Protein AF-M8E456-F1 (afdb_monomer_lite)

Structure (mmCIF, N/CA/C/O backbone):
data_AF-M8E456-F1
#
_entry.id   AF-M8E456-F1
#
loop_
_atom_site.group_PDB
_atom_site.id
_atom_site.type_symbol
_atom_site.label_atom_id
_atom_site.label_alt_id
_atom_site.label_comp_id
_atom_site.label_asym_id
_atom_site.label_entity_id
_atom_site.label_seq_id
_atom_site.pdbx_PDB_ins_code
_atom_site.Cartn_x
_atom_site.Cartn_y
_atom_site.Cartn_z
_atom_site.occupancy
_atom_site.B_iso_or_equiv
_atom_site.auth_seq_id
_atom_site.auth_comp_id
_atom_site.auth_asym_id
_atom_site.auth_atom_id
_atom_site.pdbx_PDB_model_num
ATOM 1 N N . MET A 1 1 ? 18.510 -36.154 -78.228 1.00 48.97 1 MET A N 1
ATOM 2 C CA . MET A 1 1 ? 19.732 -35.553 -77.634 1.00 48.97 1 MET A CA 1
ATOM 3 C C . MET A 1 1 ? 19.630 -34.016 -77.508 1.00 48.97 1 MET A C 1
ATOM 5 O O . MET A 1 1 ? 20.536 -33.304 -77.906 1.00 48.97 1 MET A O 1
ATOM 9 N N . LYS A 1 2 ? 18.522 -33.476 -76.966 1.00 50.88 2 LYS A N 1
ATOM 10 C CA . LYS A 1 2 ? 18.309 -32.019 -76.747 1.00 50.88 2 LYS A CA 1
ATOM 11 C C . LYS A 1 2 ? 17.750 -31.677 -75.350 1.00 50.88 2 LYS A C 1
ATOM 13 O O . LYS A 1 2 ? 17.486 -30.515 -75.066 1.00 50.88 2 LYS A O 1
ATOM 18 N N . LEU A 1 3 ? 17.585 -32.678 -74.474 1.00 49.69 3 LEU A N 1
ATOM 19 C CA . LEU A 1 3 ? 17.018 -32.505 -73.128 1.00 49.69 3 LEU A CA 1
ATOM 20 C C . LEU A 1 3 ? 18.092 -32.292 -72.043 1.00 49.69 3 LEU A C 1
ATOM 22 O O . LEU A 1 3 ? 17.873 -31.533 -71.105 1.00 49.69 3 LEU A O 1
ATOM 26 N N . ARG A 1 4 ? 19.287 -32.887 -72.199 1.00 51.31 4 ARG A N 1
ATOM 27 C CA . ARG A 1 4 ? 20.395 -32.743 -71.230 1.00 51.31 4 ARG A CA 1
ATOM 28 C C . ARG A 1 4 ? 20.962 -31.320 -71.151 1.00 51.31 4 ARG A C 1
ATOM 30 O O . ARG A 1 4 ? 21.411 -30.908 -70.091 1.00 51.31 4 ARG A O 1
ATOM 37 N N . THR A 1 5 ? 20.884 -30.550 -72.234 1.00 53.09 5 THR A N 1
ATOM 38 C CA . THR A 1 5 ? 21.470 -29.202 -72.324 1.00 53.09 5 THR A CA 1
ATOM 39 C C . THR A 1 5 ? 20.598 -28.103 -71.705 1.00 53.09 5 THR A C 1
ATOM 41 O O . THR A 1 5 ? 21.083 -26.997 -71.480 1.00 53.09 5 THR A O 1
ATOM 44 N N . ARG A 1 6 ? 19.310 -28.374 -71.431 1.00 53.09 6 ARG A N 1
ATOM 45 C CA . ARG A 1 6 ? 18.428 -27.416 -70.735 1.00 53.09 6 ARG A CA 1
ATOM 46 C C . ARG A 1 6 ? 18.554 -27.509 -69.214 1.00 53.09 6 ARG A C 1
ATOM 48 O O . ARG A 1 6 ? 18.531 -26.478 -68.554 1.00 53.09 6 ARG A O 1
ATOM 55 N N . ILE A 1 7 ? 18.777 -28.706 -68.670 1.00 54.91 7 ILE A N 1
ATOM 56 C CA . ILE A 1 7 ? 18.940 -28.905 -67.219 1.00 54.91 7 ILE A CA 1
ATOM 57 C C . ILE A 1 7 ? 20.276 -28.315 -66.736 1.00 54.91 7 ILE A C 1
ATOM 59 O O . ILE A 1 7 ? 20.327 -27.675 -65.693 1.00 54.91 7 ILE A O 1
ATOM 63 N N . SER A 1 8 ? 21.341 -28.405 -67.541 1.00 53.50 8 SER A N 1
ATOM 64 C CA . SER A 1 8 ? 22.634 -27.788 -67.213 1.00 53.50 8 SER A CA 1
ATOM 65 C C . SER A 1 8 ? 22.638 -26.255 -67.283 1.00 53.50 8 SER A C 1
ATOM 67 O O . SER A 1 8 ? 23.563 -25.641 -66.767 1.00 53.50 8 SER A O 1
ATOM 69 N N . ARG A 1 9 ? 21.643 -25.622 -67.927 1.00 52.91 9 ARG A N 1
ATOM 70 C CA . ARG A 1 9 ? 21.449 -24.160 -67.866 1.00 52.91 9 ARG A CA 1
ATOM 71 C C . ARG A 1 9 ? 20.640 -23.736 -66.642 1.00 52.91 9 ARG A C 1
ATOM 73 O O . ARG A 1 9 ? 20.949 -22.698 -66.085 1.00 52.91 9 ARG A O 1
ATOM 80 N N . LEU A 1 10 ? 19.693 -24.560 -66.190 1.00 53.44 10 LEU A N 1
ATOM 81 C CA . LEU A 1 10 ? 18.963 -24.332 -64.936 1.00 53.44 10 LEU A CA 1
ATOM 82 C C . LEU A 1 10 ? 19.844 -24.539 -63.691 1.00 53.44 10 LEU A C 1
ATOM 84 O O . LEU A 1 10 ? 19.624 -23.892 -62.679 1.00 53.44 10 LEU A O 1
ATOM 88 N N . LEU A 1 11 ? 20.869 -25.393 -63.775 1.00 53.34 11 LEU A N 1
ATOM 89 C CA . LEU A 1 11 ? 21.834 -25.623 -62.687 1.00 53.34 11 LEU A CA 1
ATOM 90 C C . LEU A 1 11 ? 23.022 -24.645 -62.676 1.00 53.34 11 LEU A C 1
ATOM 92 O O . LEU A 1 11 ? 23.799 -24.655 -61.727 1.00 53.34 11 LEU A O 1
ATOM 96 N N . ARG A 1 12 ? 23.199 -23.818 -63.717 1.00 50.31 12 ARG A N 1
ATOM 97 C CA . ARG A 1 12 ? 24.317 -22.855 -63.810 1.00 50.31 12 ARG A CA 1
ATOM 98 C C . ARG A 1 12 ? 23.963 -21.462 -63.282 1.00 50.31 12 ARG A C 1
ATOM 100 O O . ARG A 1 12 ? 24.837 -20.608 -63.236 1.00 50.31 12 ARG A O 1
ATOM 107 N N . ASP A 1 13 ? 22.716 -21.274 -62.860 1.00 51.22 13 ASP A N 1
ATOM 108 C CA . ASP A 1 13 ? 22.192 -20.020 -62.310 1.00 51.22 13 ASP A CA 1
ATOM 109 C C . ASP A 1 13 ? 21.892 -20.125 -60.806 1.00 51.22 13 ASP A C 1
ATOM 111 O O . ASP A 1 13 ? 21.101 -19.377 -60.246 1.00 51.22 13 ASP A O 1
ATOM 115 N N . GLN A 1 14 ? 22.547 -21.065 -60.118 1.00 54.59 14 GLN A N 1
ATOM 116 C CA . GLN A 1 14 ? 22.803 -20.919 -58.689 1.00 54.59 14 GLN A CA 1
ATOM 117 C C . GLN A 1 14 ? 24.089 -20.111 -58.530 1.00 54.59 14 GLN A C 1
ATOM 119 O O . GLN A 1 14 ? 25.128 -20.624 -58.112 1.00 54.59 14 GLN A O 1
ATOM 124 N N . SER A 1 15 ? 24.042 -18.836 -58.919 1.00 60.47 15 SER A N 1
ATOM 125 C CA . SER A 1 15 ? 24.985 -17.857 -58.397 1.00 60.47 15 SER A CA 1
ATOM 126 C C . SER A 1 15 ? 24.796 -17.851 -56.884 1.00 60.47 15 SER A C 1
ATOM 128 O O . SER A 1 15 ? 23.798 -17.334 -56.384 1.00 60.47 15 SER A O 1
ATOM 130 N N . GLY A 1 16 ? 25.701 -18.516 -56.161 1.00 60.69 16 GLY A N 1
ATOM 131 C CA . GLY A 1 16 ? 25.753 -18.439 -54.707 1.00 60.69 16 GLY A CA 1
ATOM 132 C C . GLY A 1 16 ? 25.671 -16.973 -54.303 1.00 60.69 16 GLY A C 1
ATOM 133 O O . GLY A 1 16 ? 26.363 -16.143 -54.899 1.00 60.69 16 GLY A O 1
ATOM 134 N N . MET A 1 17 ? 24.762 -16.675 -53.372 1.00 62.91 17 MET A N 1
ATOM 135 C CA . MET A 1 17 ? 24.469 -15.324 -52.897 1.00 62.91 17 MET A CA 1
ATOM 136 C C . MET A 1 17 ? 25.786 -14.572 -52.717 1.00 62.91 17 MET A C 1
ATOM 138 O O . MET A 1 17 ? 26.679 -15.034 -51.999 1.00 62.91 17 MET A O 1
ATOM 142 N N . THR A 1 18 ? 25.963 -13.479 -53.456 1.00 78.44 18 THR A N 1
ATOM 143 C CA . THR A 1 18 ? 27.243 -12.772 -53.418 1.00 78.44 18 THR A CA 1
ATOM 144 C C . THR A 1 18 ? 27.453 -12.227 -52.005 1.00 78.44 18 THR A C 1
ATOM 146 O O . THR A 1 18 ? 26.497 -11.802 -51.356 1.00 78.44 18 THR A O 1
ATOM 149 N N . LEU A 1 19 ? 28.694 -12.228 -51.504 1.00 77.38 19 LEU A N 1
ATOM 150 C CA . LEU A 1 19 ? 29.010 -11.733 -50.153 1.00 77.38 19 LEU A CA 1
ATOM 151 C C . LEU A 1 19 ? 28.425 -10.324 -49.916 1.00 77.38 19 LEU A C 1
ATOM 153 O O . LEU A 1 19 ? 27.915 -10.016 -48.839 1.00 77.38 19 LEU A O 1
ATOM 157 N N . LEU A 1 20 ? 28.443 -9.489 -50.959 1.00 82.69 20 LEU A N 1
ATOM 158 C CA . LEU A 1 20 ? 27.864 -8.149 -50.959 1.00 82.69 20 LEU A CA 1
ATOM 159 C C . LEU A 1 20 ? 26.346 -8.166 -50.719 1.00 82.69 20 LEU A C 1
ATOM 161 O O . LEU A 1 20 ? 25.843 -7.376 -49.930 1.00 82.69 20 LEU A O 1
ATOM 165 N N . GLU A 1 21 ? 25.619 -9.072 -51.367 1.00 80.75 21 GLU A N 1
ATOM 166 C CA . GLU A 1 21 ? 24.165 -9.199 -51.243 1.00 80.75 21 GLU A CA 1
ATOM 167 C C . GLU A 1 21 ? 23.756 -9.761 -49.876 1.00 80.75 21 GLU A C 1
ATOM 169 O O . GLU A 1 21 ? 22.796 -9.274 -49.274 1.00 80.75 21 GLU A O 1
ATOM 174 N N . THR A 1 22 ? 24.531 -10.704 -49.320 1.00 85.31 22 THR A N 1
ATOM 175 C CA . THR A 1 22 ? 24.347 -11.140 -47.923 1.00 85.31 22 THR A CA 1
ATOM 176 C C . THR A 1 22 ? 24.595 -10.003 -46.933 1.00 85.31 22 THR A C 1
ATOM 178 O O . THR A 1 22 ? 23.822 -9.835 -45.991 1.00 85.31 22 THR A O 1
ATOM 181 N N . LEU A 1 23 ? 25.628 -9.183 -47.161 1.00 87.94 23 LEU A N 1
ATOM 182 C CA . LEU A 1 23 ? 25.960 -8.050 -46.298 1.00 87.94 23 LEU A CA 1
ATOM 183 C C . LEU A 1 23 ? 24.887 -6.955 -46.380 1.00 87.94 23 LEU A C 1
ATOM 185 O O . LEU A 1 23 ? 24.457 -6.439 -45.352 1.00 87.94 23 LEU A O 1
ATOM 189 N N . ALA A 1 24 ? 24.418 -6.634 -47.589 1.00 89.69 24 ALA A N 1
ATOM 190 C CA . ALA A 1 24 ? 23.358 -5.656 -47.810 1.00 89.69 24 ALA A CA 1
ATOM 191 C C . ALA A 1 24 ? 22.035 -6.108 -47.173 1.00 89.69 24 ALA A C 1
ATOM 193 O O . ALA A 1 24 ? 21.382 -5.320 -46.491 1.00 89.69 24 ALA A O 1
ATOM 194 N N . SER A 1 25 ? 21.676 -7.387 -47.324 1.00 91.44 25 SER A N 1
ATOM 195 C CA . SER A 1 25 ? 20.477 -7.966 -46.705 1.00 91.44 25 SER A CA 1
ATOM 196 C C . SER A 1 25 ? 20.558 -7.930 -45.177 1.00 91.44 25 SER A C 1
ATOM 198 O O . SER A 1 25 ? 19.596 -7.535 -44.520 1.00 91.44 25 SER A O 1
ATOM 200 N N . LEU A 1 26 ? 21.719 -8.273 -44.605 1.00 90.19 26 LEU A N 1
ATOM 201 C CA . LEU A 1 26 ? 21.955 -8.195 -43.162 1.00 90.19 26 LEU A CA 1
ATOM 202 C C . LEU A 1 26 ? 21.874 -6.751 -42.653 1.00 90.19 26 LEU A C 1
ATOM 204 O O . LEU A 1 26 ? 21.290 -6.500 -41.603 1.00 90.19 26 LEU A O 1
ATOM 208 N N . PHE A 1 27 ? 22.429 -5.795 -43.397 1.00 92.75 27 PHE A N 1
ATOM 209 C CA . PHE A 1 27 ? 22.416 -4.387 -43.017 1.00 92.75 27 PHE A CA 1
ATOM 210 C C . PHE A 1 27 ? 20.998 -3.807 -43.011 1.00 92.75 27 PHE A C 1
ATOM 212 O O . PHE A 1 27 ? 20.593 -3.184 -42.031 1.00 92.75 27 PHE A O 1
ATOM 219 N N . ILE A 1 28 ? 20.209 -4.080 -44.056 1.00 92.50 28 ILE A N 1
ATOM 220 C CA . ILE A 1 28 ? 18.795 -3.683 -44.118 1.00 92.50 28 ILE A CA 1
ATOM 221 C C . ILE A 1 28 ? 18.009 -4.348 -42.982 1.00 92.50 28 ILE A C 1
ATOM 223 O O . ILE A 1 28 ? 17.217 -3.688 -42.310 1.00 92.50 28 ILE A O 1
ATOM 227 N N . PHE A 1 29 ? 18.262 -5.632 -42.716 1.00 93.19 29 PHE A N 1
ATOM 228 C CA . PHE A 1 29 ? 17.623 -6.347 -41.616 1.00 93.19 29 PHE A CA 1
ATOM 229 C C . PHE A 1 29 ? 17.944 -5.719 -40.254 1.00 93.19 29 PHE A C 1
ATOM 231 O O . PHE A 1 29 ? 17.028 -5.499 -39.470 1.00 93.19 29 PHE A O 1
ATOM 238 N N . LEU A 1 30 ? 19.2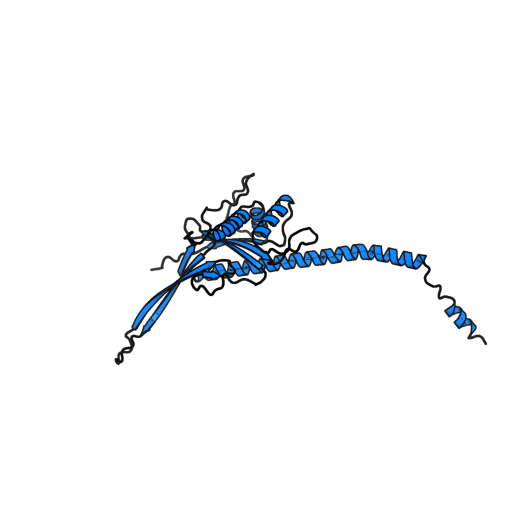03 -5.362 -39.978 1.00 91.69 30 LEU A N 1
ATOM 239 C CA . LEU A 1 30 ? 19.590 -4.708 -38.723 1.00 91.69 30 LEU A CA 1
ATOM 240 C C . LEU A 1 30 ? 18.989 -3.304 -38.582 1.00 91.69 30 LEU A C 1
ATOM 242 O O . LEU A 1 30 ? 18.526 -2.959 -37.496 1.00 91.69 30 LEU A O 1
ATOM 246 N N . ILE A 1 31 ? 18.928 -2.525 -39.669 1.00 93.69 31 ILE A N 1
ATOM 247 C CA . ILE A 1 31 ? 18.272 -1.206 -39.678 1.00 93.69 31 ILE A CA 1
ATOM 248 C C . ILE A 1 31 ? 16.804 -1.313 -39.263 1.00 93.69 31 ILE A C 1
ATOM 250 O O . ILE A 1 31 ? 16.302 -0.426 -38.581 1.00 93.69 31 ILE A O 1
ATOM 254 N N . ILE A 1 32 ? 16.118 -2.388 -39.655 1.00 92.44 32 ILE A N 1
ATOM 255 C CA . ILE A 1 32 ? 14.713 -2.616 -39.299 1.00 92.44 32 ILE A CA 1
ATOM 256 C C . ILE A 1 32 ? 14.594 -3.242 -37.901 1.00 92.44 32 ILE A C 1
ATOM 258 O O . ILE A 1 32 ? 13.719 -2.867 -37.120 1.00 92.44 32 ILE A O 1
ATOM 262 N N . LEU A 1 33 ? 15.476 -4.181 -37.556 1.00 92.19 33 LEU A N 1
ATOM 263 C CA . LEU A 1 33 ? 15.399 -4.949 -36.315 1.00 92.19 33 LEU A CA 1
ATOM 264 C C . LEU A 1 33 ? 15.686 -4.093 -35.077 1.00 92.19 33 LEU A C 1
ATOM 266 O O . LEU A 1 33 ? 15.014 -4.262 -34.060 1.00 92.19 33 LEU A O 1
ATOM 270 N N . ILE A 1 34 ? 16.662 -3.183 -35.143 1.00 89.81 34 ILE A N 1
ATOM 271 C CA . ILE A 1 34 ? 17.039 -2.320 -34.012 1.00 89.81 34 ILE A CA 1
ATOM 272 C C . ILE A 1 34 ? 15.850 -1.474 -33.515 1.00 89.81 34 ILE A C 1
ATOM 274 O O . ILE A 1 34 ? 15.502 -1.598 -32.336 1.00 89.81 34 ILE A O 1
ATOM 278 N N . PRO A 1 35 ? 15.173 -0.660 -34.354 1.00 89.62 35 PRO A N 1
ATOM 279 C CA . PRO A 1 35 ? 14.032 0.129 -33.901 1.00 89.62 35 PRO A CA 1
ATOM 280 C C . PRO A 1 35 ? 12.855 -0.757 -33.480 1.00 89.62 35 PRO A C 1
ATOM 282 O O . PRO A 1 35 ? 12.209 -0.457 -32.478 1.00 89.62 35 PRO A O 1
ATOM 285 N N . LEU A 1 36 ? 12.610 -1.879 -34.169 1.00 90.25 36 LEU A N 1
ATOM 286 C CA . LEU A 1 36 ? 11.536 -2.807 -33.802 1.00 90.25 36 LEU A CA 1
ATOM 287 C C . LEU A 1 36 ? 11.757 -3.417 -32.410 1.00 90.25 36 LEU A C 1
ATOM 289 O O . LEU A 1 36 ? 10.832 -3.475 -31.602 1.00 90.25 36 LEU A O 1
ATOM 293 N N . THR A 1 37 ? 12.994 -3.816 -32.107 1.00 88.62 37 THR A N 1
ATOM 294 C CA . THR A 1 37 ? 13.368 -4.351 -30.791 1.00 88.62 37 THR A CA 1
ATOM 295 C C . THR A 1 37 ? 13.238 -3.275 -29.719 1.00 88.62 37 THR A C 1
ATOM 297 O O . THR A 1 37 ? 12.729 -3.553 -28.637 1.00 88.62 37 THR A O 1
ATOM 300 N N . SER A 1 38 ? 13.638 -2.035 -30.018 1.00 85.06 38 SER A N 1
ATOM 301 C CA . SER A 1 38 ? 13.468 -0.909 -29.096 1.00 85.06 38 SER A CA 1
ATOM 302 C C . SER A 1 38 ? 11.998 -0.696 -28.731 1.00 85.06 38 SER A C 1
ATOM 304 O O . SER A 1 38 ? 11.665 -0.652 -27.551 1.00 85.06 38 SER A O 1
ATOM 306 N N . VAL A 1 39 ? 11.111 -0.619 -29.729 1.00 87.62 39 VAL A N 1
ATOM 307 C CA . VAL A 1 39 ? 9.667 -0.427 -29.514 1.00 87.62 39 VAL A CA 1
ATOM 308 C C . VAL A 1 39 ? 9.060 -1.600 -28.750 1.00 87.62 39 VAL A C 1
ATOM 310 O O . VAL A 1 39 ? 8.293 -1.384 -27.815 1.00 87.62 39 VAL A O 1
ATOM 313 N N . TYR A 1 40 ? 9.424 -2.834 -29.107 1.00 88.31 40 TYR A N 1
ATOM 314 C CA . TYR A 1 40 ? 8.941 -4.025 -28.415 1.00 88.31 40 TYR A CA 1
ATOM 315 C C . TYR A 1 40 ? 9.288 -3.989 -26.926 1.00 88.31 40 TYR A C 1
ATOM 317 O O . TYR A 1 40 ? 8.415 -4.178 -26.080 1.00 88.31 40 TYR A O 1
ATOM 325 N N . VAL A 1 41 ? 10.548 -3.701 -26.587 1.00 84.62 41 VAL A N 1
ATOM 326 C CA . VAL A 1 41 ? 10.959 -3.708 -25.184 1.00 84.62 41 VAL A CA 1
ATOM 327 C C . VAL A 1 41 ? 10.345 -2.547 -24.403 1.00 84.62 41 VAL A C 1
ATOM 329 O O . VAL A 1 41 ? 9.890 -2.760 -23.280 1.00 84.62 41 VAL A O 1
ATOM 332 N N . SER A 1 42 ? 10.263 -1.350 -24.992 1.00 81.50 42 SER A N 1
ATOM 333 C CA . SER A 1 42 ? 9.547 -0.229 -24.374 1.00 81.50 42 SER A CA 1
ATOM 334 C C . SER A 1 42 ? 8.075 -0.570 -24.122 1.00 81.50 42 SER A C 1
ATOM 336 O O . SER A 1 42 ? 7.559 -0.276 -23.049 1.00 81.50 42 SER A O 1
ATOM 338 N N . GLY A 1 43 ? 7.412 -1.251 -25.062 1.00 79.75 43 GLY A N 1
ATOM 339 C CA . GLY A 1 43 ? 6.027 -1.693 -24.902 1.00 79.75 43 GLY A CA 1
ATOM 340 C C . GLY A 1 43 ? 5.842 -2.679 -23.746 1.00 79.75 43 GLY A C 1
ATOM 341 O O . GLY A 1 43 ? 4.945 -2.501 -22.926 1.00 79.75 43 GLY A O 1
ATOM 342 N N . VAL A 1 44 ? 6.721 -3.680 -23.633 1.00 83.88 44 VAL A N 1
ATOM 343 C CA . VAL A 1 44 ? 6.700 -4.641 -22.513 1.00 83.88 44 VAL A CA 1
ATOM 344 C C . VAL A 1 44 ? 6.940 -3.941 -21.174 1.00 83.88 44 VAL A C 1
ATOM 346 O O . VAL A 1 44 ? 6.296 -4.279 -20.183 1.00 83.88 44 VAL A O 1
ATOM 349 N N . GLN A 1 45 ? 7.836 -2.954 -21.130 1.00 80.62 45 GLN A N 1
ATOM 350 C CA . GLN A 1 45 ? 8.110 -2.198 -19.911 1.00 80.62 45 GLN A CA 1
ATOM 351 C C . GLN A 1 45 ? 6.892 -1.391 -19.457 1.00 80.62 45 GLN A C 1
ATOM 353 O O . GLN A 1 45 ? 6.503 -1.503 -18.297 1.00 80.62 45 GLN A O 1
ATOM 358 N N . VAL A 1 46 ? 6.265 -0.639 -20.366 1.00 81.81 46 VAL A N 1
ATOM 359 C CA . VAL A 1 46 ? 5.046 0.124 -20.058 1.00 81.81 46 VAL A CA 1
ATOM 360 C C . VAL A 1 46 ? 3.941 -0.815 -19.584 1.00 81.81 46 VAL A C 1
ATOM 362 O O . VAL A 1 46 ? 3.305 -0.543 -18.573 1.00 81.81 46 VAL A O 1
ATOM 365 N N . PHE A 1 47 ? 3.760 -1.957 -20.252 1.00 84.38 47 PHE A N 1
ATOM 366 C CA . PHE A 1 47 ? 2.780 -2.958 -19.836 1.00 84.38 47 PHE A CA 1
ATOM 367 C C . PHE A 1 47 ? 3.034 -3.466 -18.410 1.00 84.38 47 PHE A C 1
ATOM 369 O O . PHE A 1 47 ? 2.112 -3.486 -17.596 1.00 84.38 47 PHE A O 1
ATOM 376 N N . ASN A 1 48 ? 4.276 -3.840 -18.088 1.00 82.75 48 ASN A N 1
ATOM 377 C CA . ASN A 1 48 ? 4.632 -4.309 -16.749 1.00 82.75 48 ASN A CA 1
ATOM 378 C C . ASN A 1 48 ? 4.437 -3.212 -15.695 1.00 82.75 48 ASN A C 1
ATOM 380 O O . ASN A 1 48 ? 3.883 -3.487 -14.639 1.00 82.75 48 ASN A O 1
ATOM 384 N N . GLN A 1 49 ? 4.829 -1.972 -15.992 1.00 82.25 49 GLN A N 1
ATOM 385 C CA . GLN A 1 49 ? 4.624 -0.833 -15.093 1.00 82.25 49 GLN A CA 1
ATOM 386 C C . GLN A 1 49 ? 3.133 -0.563 -14.850 1.00 82.25 49 GLN A C 1
ATOM 388 O O . GLN A 1 49 ? 2.719 -0.418 -13.706 1.00 82.25 49 GLN A O 1
ATOM 393 N N . THR A 1 50 ? 2.305 -0.543 -15.899 1.00 84.69 50 THR A N 1
ATOM 394 C CA . THR A 1 50 ? 0.850 -0.356 -15.765 1.00 84.69 50 THR A CA 1
ATOM 395 C C . THR A 1 50 ? 0.205 -1.488 -14.974 1.00 84.69 50 THR A C 1
ATOM 397 O O . THR A 1 50 ? -0.688 -1.243 -14.160 1.00 84.69 50 THR A O 1
ATOM 400 N N . ARG A 1 51 ? 0.657 -2.727 -15.187 1.00 86.44 51 ARG A N 1
ATOM 401 C CA . ARG A 1 51 ? 0.197 -3.879 -14.414 1.00 86.44 51 ARG A CA 1
ATOM 402 C C . ARG A 1 51 ? 0.525 -3.710 -12.931 1.00 86.44 51 ARG A C 1
ATOM 404 O O . ARG A 1 51 ? -0.391 -3.761 -12.124 1.00 86.44 51 ARG A O 1
ATOM 411 N N . GLU A 1 52 ? 1.782 -3.432 -12.591 1.00 87.06 52 GLU A N 1
ATOM 412 C CA . GLU A 1 52 ? 2.204 -3.227 -11.198 1.00 87.06 52 GLU A CA 1
ATOM 413 C C . GLU A 1 52 ? 1.445 -2.068 -10.539 1.00 87.06 52 GLU A C 1
ATOM 415 O O . GLU A 1 52 ? 0.944 -2.209 -9.431 1.00 87.06 52 GLU A O 1
ATOM 420 N N . GLN A 1 53 ? 1.256 -0.943 -11.233 1.00 85.88 53 GLN A N 1
ATOM 421 C CA . GLN A 1 53 ? 0.455 0.174 -10.717 1.00 85.88 53 GLN A CA 1
ATOM 422 C C . GLN A 1 53 ? -1.002 -0.221 -10.437 1.00 85.88 53 GLN A C 1
ATOM 424 O O . GLN A 1 53 ? -1.586 0.219 -9.444 1.00 85.88 53 GLN A O 1
ATOM 429 N N . THR A 1 54 ? -1.587 -1.054 -11.302 1.00 86.88 54 THR A N 1
ATOM 430 C CA . THR A 1 54 ? -2.949 -1.576 -11.123 1.00 86.88 54 THR A CA 1
ATOM 431 C C . THR A 1 54 ? -3.016 -2.512 -9.921 1.00 86.88 54 THR A C 1
ATOM 433 O O . THR A 1 54 ? -3.918 -2.383 -9.095 1.00 86.88 54 THR A O 1
ATOM 436 N N . ASP A 1 55 ? -2.041 -3.407 -9.783 1.00 88.19 55 ASP A N 1
ATOM 437 C CA . ASP A 1 55 ? -1.974 -4.356 -8.675 1.00 88.19 55 ASP A CA 1
ATOM 438 C C . ASP A 1 55 ? -1.774 -3.615 -7.338 1.00 88.19 55 ASP A C 1
ATOM 440 O O . ASP A 1 55 ? -2.521 -3.845 -6.387 1.00 88.19 55 ASP A O 1
ATOM 444 N N . LEU A 1 56 ? -0.881 -2.619 -7.282 1.00 89.62 56 LEU A N 1
ATOM 445 C CA . LEU A 1 56 ? -0.690 -1.763 -6.103 1.00 89.62 56 LEU A CA 1
ATOM 446 C C . LEU A 1 56 ? -1.964 -1.017 -5.702 1.00 89.62 56 LEU A C 1
ATOM 448 O O . LEU A 1 56 ? -2.249 -0.871 -4.511 1.00 89.62 56 LEU A O 1
ATOM 452 N N . ARG A 1 57 ? -2.737 -0.538 -6.683 1.00 88.75 57 ARG A N 1
ATOM 453 C CA . ARG A 1 57 ? -4.035 0.094 -6.428 1.00 88.75 57 ARG A CA 1
ATOM 454 C C . ARG A 1 57 ? -5.029 -0.894 -5.836 1.00 88.75 57 ARG A C 1
ATOM 456 O O . ARG A 1 57 ? -5.634 -0.580 -4.818 1.00 88.75 57 ARG A O 1
ATOM 463 N N . ASN A 1 58 ? -5.147 -2.080 -6.424 1.00 89.00 58 ASN A N 1
ATOM 464 C CA . ASN A 1 58 ? -6.044 -3.116 -5.924 1.00 89.00 58 ASN A CA 1
ATOM 465 C C . ASN A 1 58 ? -5.695 -3.495 -4.478 1.00 89.00 58 ASN A C 1
ATOM 467 O O . ASN A 1 58 ? -6.579 -3.537 -3.627 1.00 89.00 58 ASN A O 1
ATOM 471 N N . VAL A 1 59 ? -4.410 -3.705 -4.173 1.00 88.00 59 VAL A N 1
ATOM 472 C CA . VAL A 1 59 ? -3.940 -4.026 -2.814 1.00 88.00 59 VAL A CA 1
ATOM 473 C C . VAL A 1 59 ? -4.279 -2.908 -1.825 1.00 88.00 59 VAL A C 1
ATOM 475 O O . VAL A 1 59 ? -4.747 -3.191 -0.721 1.00 88.00 59 VAL A O 1
ATOM 478 N N . ALA A 1 60 ? -4.090 -1.643 -2.215 1.00 88.62 60 ALA A N 1
ATOM 479 C CA . ALA A 1 60 ? -4.480 -0.506 -1.387 1.00 88.62 60 ALA A CA 1
ATOM 480 C C . ALA A 1 60 ? -5.998 -0.476 -1.139 1.00 88.62 60 ALA A C 1
ATOM 482 O O . ALA A 1 60 ? -6.421 -0.353 0.008 1.00 88.62 60 ALA A O 1
ATOM 483 N N . ASP A 1 61 ? -6.810 -0.656 -2.183 1.00 89.62 61 ASP A N 1
ATOM 484 C CA . ASP A 1 61 ? -8.273 -0.655 -2.089 1.00 89.62 61 ASP A CA 1
ATOM 485 C C . ASP A 1 61 ? -8.784 -1.811 -1.207 1.00 89.62 61 ASP A C 1
ATOM 487 O O . ASP A 1 61 ? -9.697 -1.620 -0.400 1.00 89.62 61 ASP A O 1
ATOM 491 N N . PHE A 1 62 ? -8.154 -2.991 -1.271 1.00 89.31 62 PHE A N 1
ATOM 492 C CA . PHE A 1 62 ? -8.445 -4.104 -0.361 1.00 89.31 62 PHE A CA 1
ATOM 493 C C . PHE A 1 62 ? -8.111 -3.764 1.096 1.00 89.31 62 PHE A C 1
ATOM 495 O O . PHE A 1 62 ? -8.936 -4.004 1.980 1.00 89.31 62 PHE A O 1
ATOM 502 N N . ALA A 1 63 ? -6.936 -3.182 1.357 1.00 87.81 63 ALA A N 1
ATOM 503 C CA . ALA A 1 63 ? -6.527 -2.785 2.704 1.00 87.81 63 ALA A CA 1
ATOM 504 C C . ALA A 1 63 ? -7.475 -1.727 3.299 1.00 87.81 63 ALA A C 1
ATOM 506 O O . ALA A 1 63 ? -7.921 -1.852 4.439 1.00 87.81 63 ALA A O 1
ATOM 507 N N . ILE A 1 64 ? -7.838 -0.721 2.501 1.00 89.00 64 ILE A N 1
ATOM 508 C CA . ILE A 1 64 ? -8.819 0.324 2.834 1.00 89.00 64 ILE A CA 1
ATOM 509 C C . ILE A 1 64 ? -10.184 -0.296 3.130 1.00 89.00 64 ILE A C 1
ATOM 511 O O . ILE A 1 64 ? -10.796 0.026 4.149 1.00 89.00 64 ILE A O 1
ATOM 515 N N . GLY A 1 65 ? -10.652 -1.201 2.269 1.00 86.50 65 GLY A N 1
ATOM 516 C CA . GLY A 1 65 ? -11.932 -1.883 2.431 1.00 86.50 65 GLY A CA 1
ATOM 517 C C . GLY A 1 65 ? -12.004 -2.700 3.721 1.00 86.50 65 GLY A C 1
ATOM 518 O O . GLY A 1 65 ? -13.017 -2.653 4.420 1.00 86.50 65 GLY A O 1
ATOM 519 N N . GLU A 1 66 ? -10.925 -3.395 4.084 1.00 87.56 66 GLU A N 1
ATOM 520 C CA . GLU A 1 66 ? -10.863 -4.168 5.328 1.00 87.56 66 GLU A CA 1
ATOM 521 C C . GLU A 1 66 ? -10.855 -3.261 6.570 1.00 87.56 66 GLU A C 1
ATOM 523 O O . GLU A 1 66 ? -11.566 -3.545 7.540 1.00 87.56 66 GLU A O 1
ATOM 528 N N . VAL A 1 67 ? -10.125 -2.137 6.541 1.00 87.69 67 VAL A N 1
ATOM 529 C CA . VAL A 1 67 ? -10.182 -1.121 7.610 1.00 87.69 67 VAL A CA 1
ATOM 530 C C . VAL A 1 67 ? -11.599 -0.578 7.751 1.00 87.69 67 VAL A C 1
ATOM 532 O O . VAL A 1 67 ? -12.154 -0.586 8.849 1.00 87.69 67 VAL A O 1
ATOM 535 N N . MET A 1 68 ? -12.207 -0.147 6.645 1.00 86.38 68 MET A N 1
ATOM 536 C CA . MET A 1 68 ? -13.551 0.424 6.630 1.00 86.38 68 MET A CA 1
ATOM 537 C C . MET A 1 68 ? -14.579 -0.566 7.182 1.00 86.38 68 MET A C 1
ATOM 539 O O . MET A 1 68 ? -15.367 -0.210 8.056 1.00 86.38 68 MET A O 1
ATOM 543 N N . ARG A 1 69 ? -14.526 -1.830 6.748 1.00 86.56 69 ARG A N 1
ATOM 544 C CA . ARG A 1 69 ? -15.380 -2.905 7.267 1.00 86.56 69 ARG A CA 1
ATOM 545 C C . ARG A 1 69 ? -15.185 -3.116 8.768 1.00 86.56 69 ARG A C 1
ATOM 547 O O . ARG A 1 69 ? -16.162 -3.283 9.495 1.00 86.56 69 ARG A O 1
ATOM 554 N N . THR A 1 70 ? -13.936 -3.119 9.225 1.00 85.94 70 THR A N 1
ATOM 555 C CA . THR A 1 70 ? -13.590 -3.328 10.636 1.00 85.94 70 THR A CA 1
ATOM 556 C C . THR A 1 70 ? -14.132 -2.201 11.513 1.00 85.94 70 THR A C 1
ATOM 558 O O . THR A 1 70 ? -14.712 -2.468 12.563 1.00 85.94 70 THR A O 1
ATOM 561 N N . VAL A 1 71 ? -13.990 -0.952 11.066 1.00 85.56 71 VAL A N 1
ATOM 562 C CA . VAL A 1 71 ? -14.476 0.235 11.781 1.00 85.56 71 VAL A CA 1
ATOM 563 C C . VAL A 1 71 ? -16.002 0.310 11.767 1.00 85.56 71 VAL A C 1
ATOM 565 O O . VAL A 1 71 ? -16.605 0.584 12.797 1.00 85.56 71 VAL A O 1
ATOM 568 N N . GLN A 1 72 ? -16.653 0.020 10.638 1.00 84.62 72 GLN A N 1
ATOM 569 C CA . GLN A 1 72 ? -18.119 0.033 10.541 1.00 84.62 72 GLN A CA 1
ATOM 570 C C . GLN A 1 72 ? -18.790 -1.082 11.348 1.00 84.62 72 GLN A C 1
ATOM 572 O O . GLN A 1 72 ? -19.910 -0.911 11.820 1.00 84.62 72 GLN A O 1
ATOM 577 N N . GLY A 1 73 ? -18.124 -2.229 11.501 1.00 81.12 73 GLY A N 1
ATOM 578 C CA . GLY A 1 73 ? -18.593 -3.320 12.357 1.00 81.12 73 GLY A CA 1
ATOM 579 C C . GLY A 1 73 ? -18.309 -3.110 13.848 1.00 81.12 73 GLY A C 1
ATOM 580 O O . GLY A 1 73 ? -18.713 -3.942 14.662 1.00 81.12 73 GLY A O 1
ATOM 581 N N . ALA A 1 74 ? -17.590 -2.048 14.214 1.00 83.12 74 ALA A N 1
ATOM 582 C CA . ALA A 1 74 ? -17.246 -1.741 15.591 1.00 83.12 74 ALA A CA 1
ATOM 583 C C . ALA A 1 74 ? -18.393 -1.021 16.308 1.00 83.12 74 ALA A C 1
ATOM 585 O O . ALA A 1 74 ? -19.054 -0.153 15.746 1.00 83.12 74 ALA A O 1
ATOM 586 N N . THR A 1 75 ? -18.569 -1.317 17.594 1.00 81.00 75 THR A N 1
ATOM 587 C CA . THR A 1 75 ? -19.418 -0.505 18.478 1.00 81.00 75 THR A CA 1
ATOM 588 C C . THR A 1 75 ? -18.704 0.795 18.858 1.00 81.00 75 THR A C 1
ATOM 590 O O . THR A 1 75 ? -19.329 1.841 19.006 1.00 81.00 75 THR A O 1
ATOM 593 N N . TYR A 1 76 ? -17.387 0.717 19.043 1.00 82.31 76 TYR A N 1
ATOM 594 C CA . TYR A 1 76 ? -16.515 1.831 19.397 1.00 82.31 76 TYR A CA 1
ATOM 595 C C . TYR A 1 76 ? -15.100 1.535 18.897 1.00 82.31 76 TYR A C 1
ATOM 597 O O . TYR A 1 76 ? -14.683 0.372 18.865 1.00 82.31 76 TYR A O 1
ATOM 605 N N . PHE A 1 77 ? -14.355 2.570 18.530 1.00 84.81 77 PHE A N 1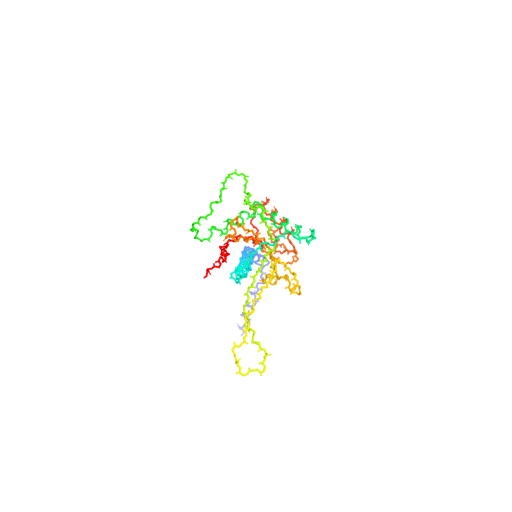
ATOM 606 C CA . PHE A 1 77 ? -12.941 2.451 18.197 1.00 84.81 77 PHE A CA 1
ATOM 607 C C . PHE A 1 77 ? -12.157 3.591 18.847 1.00 84.81 77 PHE A C 1
ATOM 609 O O . PHE A 1 77 ? -12.680 4.678 19.094 1.00 84.81 77 PHE A O 1
ATOM 616 N N . GLU A 1 78 ? -10.884 3.340 19.102 1.00 84.06 78 GLU A N 1
ATOM 617 C CA . GLU A 1 78 ? -9.925 4.350 19.529 1.00 84.06 78 GLU A CA 1
ATOM 618 C C . GLU A 1 78 ? -8.570 4.058 18.883 1.00 84.06 78 GLU A C 1
ATOM 620 O O . GLU A 1 78 ? -8.296 2.936 18.448 1.00 84.06 78 GLU A O 1
ATOM 625 N N . LEU A 1 79 ? -7.715 5.072 18.795 1.00 84.12 79 LEU A N 1
ATOM 626 C CA . LEU A 1 79 ? -6.332 4.854 18.392 1.00 84.12 79 LEU A CA 1
ATOM 627 C C . LEU A 1 79 ? -5.576 4.182 19.533 1.00 84.12 79 LEU A C 1
ATOM 629 O O . LEU A 1 79 ? -5.798 4.494 20.706 1.00 84.12 79 LEU A O 1
ATOM 633 N N . GLU A 1 80 ? -4.671 3.270 19.191 1.00 80.12 80 GLU A N 1
ATOM 634 C CA . GLU A 1 80 ? -3.773 2.695 20.180 1.00 80.12 80 GLU A CA 1
ATOM 635 C C . GLU A 1 80 ? -2.907 3.819 20.762 1.00 80.12 80 GLU A C 1
ATOM 637 O O . GLU A 1 80 ? -2.155 4.478 20.041 1.00 80.12 80 GLU A O 1
ATOM 642 N N . LYS A 1 81 ? -3.086 4.092 22.059 1.00 68.88 81 LYS A N 1
ATOM 643 C CA . LYS A 1 81 ? -2.265 5.052 22.799 1.00 68.88 81 LYS A CA 1
ATOM 644 C C . LYS A 1 81 ? -0.923 4.396 23.068 1.00 68.88 81 LYS A C 1
ATOM 646 O O . LYS A 1 81 ? -0.927 3.280 23.583 1.00 68.88 81 LYS A O 1
ATOM 651 N N . ASP A 1 82 ? 0.167 5.101 22.762 1.00 56.44 82 ASP A N 1
ATOM 652 C CA . ASP A 1 82 ? 1.539 4.671 23.054 1.00 56.44 82 ASP A CA 1
ATOM 653 C C . ASP A 1 82 ? 1.640 4.211 24.510 1.00 56.44 82 ASP A C 1
ATOM 655 O O . ASP A 1 82 ? 1.680 4.996 25.460 1.00 56.44 82 ASP A O 1
ATOM 659 N N . GLY A 1 83 ? 1.581 2.897 24.672 1.00 45.34 83 GLY A N 1
ATOM 660 C CA . GLY A 1 83 ? 1.371 2.214 25.933 1.00 45.34 83 GLY A CA 1
ATOM 661 C C . GLY A 1 83 ? 2.328 1.045 26.023 1.00 45.34 83 GLY A C 1
ATOM 662 O O . GLY A 1 83 ? 1.894 -0.093 26.125 1.00 45.34 83 GLY A O 1
ATOM 663 N N . GLY A 1 84 ? 3.627 1.353 25.967 1.00 41.75 84 GLY A N 1
ATOM 664 C CA . GLY A 1 84 ? 4.711 0.480 26.410 1.00 41.75 84 GLY A CA 1
ATOM 665 C C . GLY A 1 84 ? 4.910 -0.799 25.600 1.00 41.75 84 GLY A C 1
ATOM 666 O O . GLY A 1 84 ? 4.600 -1.882 26.082 1.00 41.75 84 GLY A O 1
ATOM 667 N N . SER A 1 85 ? 5.532 -0.692 24.426 1.00 37.41 85 SER A N 1
ATOM 668 C CA . SER A 1 85 ? 6.232 -1.821 23.805 1.00 37.41 85 SER A CA 1
ATOM 669 C C . SER A 1 85 ? 7.340 -1.327 22.867 1.00 37.41 85 SER A C 1
ATOM 671 O O . SER A 1 85 ? 7.117 -1.099 21.688 1.00 37.41 85 SER A O 1
ATOM 673 N N . LEU A 1 86 ? 8.534 -1.176 23.453 1.00 44.50 86 LEU A N 1
ATOM 674 C CA . LEU A 1 86 ? 9.854 -1.469 22.874 1.00 44.50 86 LEU A CA 1
ATOM 675 C C . LEU A 1 86 ? 10.202 -0.815 21.521 1.00 44.50 86 LEU A C 1
ATOM 677 O O . LEU A 1 86 ? 9.845 -1.331 20.469 1.00 44.50 86 LEU A O 1
ATOM 681 N N . ASP A 1 87 ? 10.997 0.260 21.603 1.00 47.66 87 ASP A N 1
ATOM 682 C CA . ASP A 1 87 ? 11.989 0.856 20.678 1.00 47.66 87 ASP A CA 1
ATOM 683 C C . ASP A 1 87 ? 11.886 0.598 19.154 1.00 47.66 87 ASP A C 1
ATOM 685 O O . ASP A 1 87 ? 11.935 1.548 18.380 1.00 47.66 87 ASP A O 1
ATOM 689 N N . SER A 1 88 ? 11.685 -0.638 18.695 1.00 48.16 88 SER A N 1
ATOM 690 C CA . SER A 1 88 ? 11.531 -0.993 17.276 1.00 48.16 88 SER A CA 1
ATOM 691 C C . SER A 1 88 ? 10.194 -0.555 16.656 1.00 48.16 88 SER A C 1
ATOM 693 O O . SER A 1 88 ? 10.156 -0.278 15.458 1.00 48.16 88 SER A O 1
ATOM 695 N N . GLU A 1 89 ? 9.098 -0.488 17.425 1.00 54.78 89 GLU A N 1
ATOM 696 C CA . GLU A 1 89 ? 7.808 0.020 16.907 1.00 54.78 89 GLU A CA 1
ATOM 697 C C . GLU A 1 89 ? 7.841 1.540 16.705 1.00 54.78 89 GLU A C 1
ATOM 699 O O . GLU A 1 89 ? 7.198 2.061 15.791 1.00 54.78 89 GLU A O 1
ATOM 704 N N . ASN A 1 90 ? 8.652 2.236 17.506 1.00 61.66 90 ASN A N 1
ATOM 705 C CA . ASN A 1 90 ? 8.895 3.666 17.352 1.00 61.66 90 ASN A CA 1
ATOM 706 C C . ASN A 1 90 ? 9.705 3.954 16.088 1.00 61.66 90 ASN A C 1
ATOM 708 O O . ASN A 1 90 ? 9.347 4.863 15.350 1.00 61.66 90 ASN A O 1
ATOM 712 N N . GLU A 1 91 ? 10.725 3.144 15.788 1.00 66.88 91 GLU A N 1
ATOM 713 C CA . GLU A 1 91 ? 11.525 3.301 14.568 1.00 66.88 91 GLU A CA 1
ATOM 714 C C . GLU A 1 91 ? 10.680 3.123 13.295 1.00 66.88 91 GLU A C 1
ATOM 716 O O . GLU A 1 91 ? 10.687 4.002 12.438 1.00 66.88 91 GLU A O 1
ATOM 721 N N . GLU A 1 92 ? 9.878 2.052 13.177 1.00 69.88 92 GLU A N 1
ATOM 722 C CA . GLU A 1 92 ? 9.003 1.876 12.001 1.00 69.88 92 GLU A CA 1
ATOM 723 C C . GLU A 1 92 ? 7.959 2.998 11.881 1.00 69.88 92 GLU A C 1
ATOM 725 O O . GLU A 1 92 ? 7.669 3.476 10.778 1.00 69.88 92 GLU A O 1
ATOM 730 N N . MET A 1 93 ? 7.386 3.427 13.009 1.00 70.75 93 MET A N 1
ATOM 731 C CA . MET A 1 93 ? 6.432 4.530 13.051 1.00 70.75 93 MET A CA 1
ATOM 732 C C . MET A 1 93 ? 7.075 5.849 12.617 1.00 70.75 93 MET A C 1
ATOM 734 O O . MET A 1 93 ? 6.468 6.596 11.847 1.00 70.75 93 MET A O 1
ATOM 738 N N . ASP A 1 94 ? 8.291 6.132 13.072 1.00 73.62 94 ASP A N 1
ATOM 739 C CA . ASP A 1 94 ? 9.027 7.342 12.727 1.00 73.62 94 ASP A CA 1
ATOM 740 C C . ASP A 1 94 ? 9.429 7.341 11.251 1.00 73.62 94 ASP A C 1
ATOM 742 O O . ASP A 1 94 ? 9.232 8.348 10.570 1.00 73.62 94 ASP A O 1
ATOM 746 N N . THR 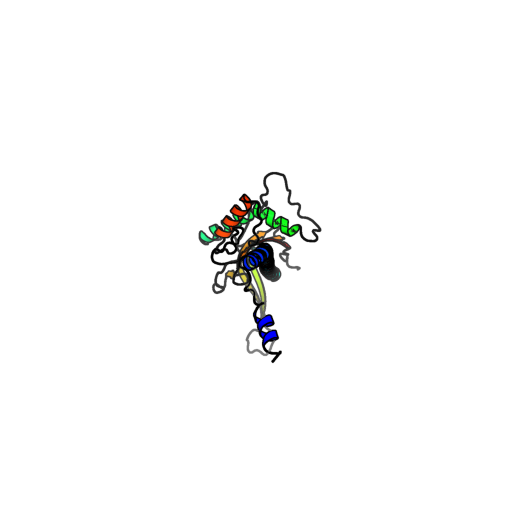A 1 95 ? 9.860 6.203 10.704 1.00 78.69 95 THR A N 1
ATOM 747 C CA . THR A 1 95 ? 10.125 6.051 9.266 1.00 78.69 95 THR A CA 1
ATOM 748 C C . THR A 1 95 ? 8.857 6.257 8.437 1.00 78.69 95 THR A C 1
ATOM 750 O O . THR A 1 95 ? 8.886 6.965 7.430 1.00 78.69 95 THR A O 1
ATOM 753 N N . LEU A 1 96 ? 7.709 5.712 8.858 1.00 76.38 96 LEU A N 1
ATOM 754 C CA . LEU A 1 96 ? 6.428 5.953 8.181 1.00 76.38 96 LEU A CA 1
ATOM 755 C C . LEU A 1 96 ? 5.999 7.417 8.252 1.00 76.38 96 LEU A C 1
ATOM 757 O O . LEU A 1 96 ? 5.514 7.961 7.259 1.00 76.38 96 LEU A O 1
ATOM 761 N N . ARG A 1 97 ? 6.185 8.069 9.403 1.00 74.06 97 ARG A N 1
ATOM 762 C CA . ARG A 1 97 ? 5.903 9.499 9.566 1.00 74.06 97 ARG A CA 1
ATOM 763 C C . ARG A 1 97 ? 6.784 10.329 8.639 1.00 74.06 97 ARG A C 1
ATOM 765 O O . ARG A 1 97 ? 6.253 11.182 7.937 1.00 74.06 97 ARG A O 1
ATOM 772 N N . GLN A 1 98 ? 8.080 10.032 8.566 1.00 75.50 98 GLN A N 1
ATOM 773 C CA . GLN A 1 98 ? 9.015 10.698 7.656 1.00 75.50 98 GLN A CA 1
ATOM 774 C C . GLN A 1 98 ? 8.629 10.495 6.188 1.00 75.50 98 GLN A C 1
ATOM 776 O O . GLN A 1 98 ? 8.601 11.460 5.426 1.00 75.50 98 GLN A O 1
ATOM 781 N N . ILE A 1 99 ? 8.256 9.269 5.796 1.00 79.81 99 ILE A N 1
ATOM 782 C CA . ILE A 1 99 ? 7.745 8.988 4.449 1.00 79.81 99 ILE A CA 1
ATOM 783 C C . ILE A 1 99 ? 6.528 9.870 4.159 1.00 79.81 99 ILE A C 1
ATOM 785 O O . ILE A 1 99 ? 6.503 10.539 3.131 1.00 79.81 99 ILE A O 1
ATOM 789 N N . MET A 1 100 ? 5.543 9.918 5.060 1.00 73.69 100 MET A N 1
ATOM 790 C CA . MET A 1 100 ? 4.306 10.681 4.849 1.00 73.69 100 MET A CA 1
ATOM 791 C C . MET A 1 100 ? 4.512 12.198 4.885 1.00 73.69 100 MET A C 1
ATOM 793 O O . MET A 1 100 ? 3.813 12.919 4.182 1.00 73.69 100 MET A O 1
ATOM 797 N N . GLN A 1 101 ? 5.466 12.692 5.671 1.00 68.94 101 GLN A N 1
ATOM 798 C CA . GLN A 1 101 ? 5.818 14.112 5.736 1.00 68.94 101 GLN A CA 1
ATOM 799 C C . GLN A 1 101 ? 6.712 14.559 4.573 1.00 68.94 101 GLN A C 1
ATOM 801 O O . GLN A 1 101 ? 6.871 15.760 4.358 1.00 68.94 101 GLN A O 1
ATOM 806 N N . SER A 1 102 ? 7.277 13.624 3.802 1.00 67.94 102 SER A N 1
ATOM 807 C CA . SER A 1 102 ? 8.098 13.970 2.646 1.00 67.94 102 SER A CA 1
ATOM 808 C C . SER A 1 102 ? 7.296 14.769 1.613 1.00 67.94 102 SER A C 1
ATOM 810 O O . SER A 1 102 ? 6.135 14.477 1.302 1.00 67.94 102 SER A O 1
ATOM 812 N N . LYS A 1 103 ? 7.945 15.766 1.007 1.00 64.62 103 LYS A N 1
ATOM 813 C CA . LYS A 1 103 ? 7.359 16.558 -0.082 1.00 64.62 103 LYS A CA 1
ATOM 814 C C . LYS A 1 103 ? 6.900 15.658 -1.231 1.00 64.62 103 LYS A C 1
ATOM 816 O O . LYS A 1 103 ? 5.866 15.920 -1.852 1.00 64.62 103 LYS A O 1
ATOM 821 N N . LYS A 1 104 ? 7.638 14.571 -1.490 1.00 66.75 104 LYS A N 1
ATOM 822 C CA . LYS A 1 104 ? 7.292 13.601 -2.527 1.00 66.75 104 LYS A CA 1
ATOM 823 C C . LYS A 1 104 ? 6.020 12.818 -2.218 1.00 66.75 104 LYS A C 1
ATOM 825 O O . LYS A 1 104 ? 5.237 12.576 -3.135 1.00 66.75 104 LYS A O 1
ATOM 830 N N . ALA A 1 105 ? 5.769 12.486 -0.952 1.00 61.09 105 ALA A N 1
ATOM 831 C CA . ALA A 1 105 ? 4.497 11.899 -0.548 1.00 61.09 105 ALA A CA 1
ATOM 832 C C . ALA A 1 105 ? 3.325 12.841 -0.815 1.00 61.09 105 ALA A C 1
ATOM 834 O O . ALA A 1 105 ? 2.324 12.414 -1.387 1.00 61.09 105 ALA A O 1
ATOM 835 N N . GLY A 1 106 ? 3.480 14.132 -0.514 1.00 58.78 106 GLY A N 1
ATOM 836 C CA . GLY A 1 106 ? 2.492 15.149 -0.873 1.00 58.78 106 GLY A CA 1
ATOM 837 C C . GLY A 1 106 ? 2.200 15.196 -2.380 1.00 58.78 106 GLY A C 1
ATOM 838 O O . GLY A 1 106 ? 1.040 15.222 -2.783 1.00 58.78 106 GLY A O 1
ATOM 839 N N . GLU A 1 107 ? 3.229 15.143 -3.231 1.00 62.56 107 GLU A N 1
ATOM 840 C CA . GLU A 1 107 ? 3.053 15.103 -4.693 1.00 62.56 107 GLU A CA 1
ATOM 841 C C . GLU A 1 107 ? 2.321 13.843 -5.176 1.00 62.56 107 GLU A C 1
ATOM 843 O O . GLU A 1 107 ? 1.435 13.938 -6.026 1.00 62.56 107 GLU A O 1
ATOM 848 N N . LEU A 1 108 ? 2.674 12.675 -4.634 1.00 62.47 108 LEU A N 1
ATOM 849 C CA . LEU A 1 108 ? 2.061 11.395 -5.000 1.00 62.47 108 LEU A CA 1
ATOM 850 C C . LEU A 1 108 ? 0.590 11.323 -4.571 1.00 62.47 108 LEU A C 1
ATOM 852 O O . LEU A 1 108 ? -0.251 10.854 -5.335 1.00 62.47 108 LEU A O 1
ATOM 856 N N . LEU A 1 109 ? 0.264 11.847 -3.389 1.00 65.00 109 LEU A N 1
ATOM 857 C CA . LEU A 1 109 ? -1.108 11.911 -2.885 1.00 65.00 109 LEU A CA 1
ATOM 858 C C . LEU A 1 109 ? -1.989 12.872 -3.701 1.00 65.00 109 LEU A C 1
ATOM 860 O O . LEU A 1 109 ? -3.163 12.587 -3.933 1.00 65.00 109 LEU A O 1
ATOM 864 N N . LEU A 1 110 ? -1.430 13.993 -4.170 1.00 57.62 110 LEU A N 1
ATOM 865 C CA . LEU A 1 110 ? -2.145 14.965 -5.006 1.00 57.62 110 LEU A CA 1
ATOM 866 C C . LEU A 1 110 ? -2.358 14.470 -6.445 1.00 57.62 110 LEU A C 1
ATOM 868 O O . LEU A 1 110 ? -3.397 14.758 -7.040 1.00 57.62 110 LEU A O 1
ATOM 872 N N . ALA A 1 111 ? -1.406 13.716 -7.004 1.00 57.16 111 ALA A N 1
ATOM 873 C CA . ALA A 1 111 ? -1.524 13.151 -8.350 1.00 57.16 111 ALA A CA 1
ATOM 874 C C . ALA A 1 111 ? -2.726 12.195 -8.487 1.00 57.16 111 ALA A C 1
ATOM 876 O O . ALA A 1 111 ? -3.354 12.145 -9.543 1.00 57.16 111 ALA A O 1
ATOM 877 N N . GLU A 1 112 ? -3.090 11.492 -7.413 1.00 53.94 112 GLU A N 1
ATOM 878 C CA . GLU A 1 112 ? -4.248 10.589 -7.374 1.00 53.94 112 GLU A CA 1
ATOM 879 C C . GLU A 1 112 ? -5.593 11.339 -7.313 1.00 53.94 112 GLU A C 1
ATOM 881 O O . GLU A 1 112 ? -6.568 10.898 -7.917 1.00 53.94 112 GLU A O 1
ATOM 886 N N . GLN A 1 113 ? -5.663 12.508 -6.662 1.00 49.25 113 GLN A N 1
ATOM 887 C CA . GLN A 1 113 ? -6.901 13.306 -6.587 1.00 49.25 113 GLN A CA 1
ATOM 888 C C . GLN A 1 113 ? -7.241 14.043 -7.898 1.00 49.25 113 GLN A C 1
ATOM 890 O O . GLN A 1 113 ? -8.381 14.459 -8.102 1.00 49.25 113 GLN A O 1
ATOM 895 N N . GLY A 1 114 ? -6.273 14.193 -8.809 1.00 39.00 114 GLY A N 1
ATOM 896 C CA . GLY A 1 114 ? -6.459 14.845 -10.112 1.00 39.00 114 GLY A CA 1
ATOM 897 C C . GLY A 1 114 ? -7.140 13.981 -11.184 1.00 39.00 114 GLY A C 1
ATOM 898 O O . GLY A 1 114 ? -7.445 14.484 -12.267 1.00 39.00 114 GLY A O 1
ATOM 899 N N . GLY A 1 115 ? -7.388 12.695 -10.914 1.00 35.31 115 GLY A N 1
ATOM 900 C CA . GLY A 1 115 ? -8.002 11.749 -11.844 1.00 35.31 115 GLY A CA 1
ATOM 901 C C . GLY A 1 115 ? -9.445 11.410 -11.469 1.00 35.31 115 GLY A C 1
ATOM 902 O O . GLY A 1 115 ? -9.674 10.486 -10.703 1.00 35.31 115 GLY A O 1
ATOM 903 N N . ALA A 1 116 ? -10.398 12.099 -12.103 1.00 33.47 116 ALA A N 1
ATOM 904 C CA . ALA A 1 116 ? -11.855 11.914 -12.019 1.00 33.47 116 ALA A CA 1
ATOM 905 C C . ALA A 1 116 ? -12.573 12.575 -10.820 1.00 33.47 116 ALA A C 1
ATOM 907 O O . ALA A 1 116 ? -12.668 12.035 -9.727 1.00 33.47 116 ALA A O 1
ATOM 908 N N . GLY A 1 117 ? -13.217 13.713 -11.111 1.00 32.28 117 GLY A N 1
ATOM 909 C CA . GLY A 1 117 ? -14.464 14.120 -10.456 1.00 32.28 117 GLY A CA 1
ATOM 910 C C . GLY A 1 117 ? -14.370 14.582 -9.001 1.00 32.28 117 GLY A C 1
ATOM 911 O O . GLY A 1 117 ? -15.133 14.101 -8.171 1.00 32.28 117 GLY A O 1
ATOM 912 N N . ALA A 1 118 ? -13.509 15.548 -8.680 1.00 31.08 118 ALA A N 1
ATOM 913 C CA . ALA A 1 118 ? -13.499 16.171 -7.355 1.00 31.08 118 ALA A CA 1
ATOM 914 C C . ALA A 1 118 ? -14.557 17.286 -7.245 1.00 31.08 118 ALA A C 1
ATOM 916 O O . ALA A 1 118 ? -14.306 18.459 -7.524 1.00 31.08 118 ALA A O 1
ATOM 917 N N . GLY A 1 119 ? -15.758 16.897 -6.821 1.00 26.02 119 GLY A N 1
ATOM 918 C CA . GLY A 1 119 ? -16.651 17.774 -6.078 1.00 26.02 119 GLY A CA 1
ATOM 919 C C . GLY A 1 119 ? -16.245 17.808 -4.601 1.00 26.02 119 GLY A C 1
ATOM 920 O O . GLY A 1 119 ? -16.142 16.770 -3.961 1.00 26.02 119 GLY A O 1
ATOM 921 N N . SER A 1 120 ? -16.081 19.031 -4.097 1.00 29.48 120 SER A N 1
ATOM 922 C CA . SER A 1 120 ? -16.115 19.484 -2.697 1.00 29.48 120 SER A CA 1
ATOM 923 C C . SER A 1 120 ? -15.011 19.078 -1.702 1.00 29.48 120 SER A C 1
ATOM 925 O O . SER A 1 120 ? -14.943 17.954 -1.221 1.00 29.48 120 SER A O 1
ATOM 927 N N . ASN A 1 121 ? -14.322 20.139 -1.263 1.00 31.27 121 ASN A N 1
ATOM 928 C CA . ASN A 1 121 ? -14.021 20.505 0.126 1.00 31.27 121 ASN A CA 1
ATOM 929 C C . ASN A 1 121 ? -12.987 19.691 0.911 1.00 31.27 121 ASN A C 1
ATOM 931 O O . ASN A 1 121 ? -13.297 19.012 1.883 1.00 31.27 121 ASN A O 1
ATOM 935 N N . GLY A 1 122 ? -11.729 19.977 0.594 1.00 28.73 122 GLY A N 1
ATOM 936 C CA . GLY A 1 122 ? -10.632 20.017 1.552 1.00 28.73 122 GLY A CA 1
ATOM 937 C C . GLY A 1 122 ? -9.581 20.963 0.994 1.00 28.73 122 GLY A C 1
ATOM 938 O O . GLY A 1 122 ? -8.727 20.533 0.227 1.00 28.73 122 GLY A O 1
ATOM 939 N N . ALA A 1 123 ? -9.706 22.263 1.276 1.00 26.09 123 ALA A N 1
ATOM 940 C CA . ALA A 1 123 ? -8.683 23.234 0.911 1.00 26.09 123 ALA A CA 1
ATOM 941 C C . ALA A 1 123 ? -7.384 22.838 1.624 1.00 26.09 123 ALA A C 1
ATOM 943 O O . ALA A 1 123 ? -7.263 22.972 2.838 1.00 26.09 123 ALA A O 1
ATOM 944 N N . ILE A 1 124 ? -6.448 22.271 0.868 1.00 37.38 124 ILE A N 1
ATOM 945 C CA . ILE A 1 124 ? -5.055 22.177 1.281 1.00 37.38 124 ILE A CA 1
ATOM 946 C C . ILE A 1 124 ? -4.493 23.558 0.963 1.00 37.38 124 ILE A C 1
ATOM 948 O O . ILE A 1 124 ? -4.292 23.873 -0.211 1.00 37.38 124 ILE A O 1
ATOM 952 N N . ASP A 1 125 ? -4.339 24.398 1.989 1.00 30.64 125 ASP A N 1
ATOM 953 C CA . ASP A 1 125 ? -3.710 25.714 1.870 1.00 30.64 125 ASP A CA 1
ATOM 954 C C . ASP A 1 125 ? -2.277 25.525 1.363 1.00 30.64 125 ASP A C 1
ATOM 956 O O . ASP A 1 125 ? -1.345 25.200 2.098 1.00 30.64 125 ASP A O 1
ATOM 960 N N . ALA A 1 126 ? -2.126 25.657 0.050 1.00 33.47 126 ALA A N 1
ATOM 961 C CA . ALA A 1 126 ? -0.859 25.629 -0.648 1.00 33.47 126 ALA A CA 1
ATOM 962 C C . ALA A 1 126 ? -0.302 27.055 -0.691 1.00 33.47 126 ALA A C 1
ATOM 964 O O . ALA A 1 126 ? -0.390 27.723 -1.719 1.00 33.47 126 ALA A O 1
ATOM 965 N N . GLU A 1 127 ? 0.272 27.524 0.418 1.00 28.81 127 GLU A N 1
ATOM 966 C CA . GLU A 1 127 ? 1.204 28.649 0.347 1.00 28.81 127 GLU A CA 1
ATOM 967 C C . GLU A 1 127 ? 2.579 28.157 -0.128 1.00 28.81 127 GLU A C 1
ATOM 969 O O . GLU A 1 127 ? 3.095 27.109 0.275 1.00 28.81 127 GLU A O 1
ATOM 974 N N . GLU A 1 128 ? 3.138 28.903 -1.078 1.00 33.19 128 GLU A N 1
ATOM 975 C CA . GLU A 1 128 ? 4.433 28.671 -1.705 1.00 33.19 128 GLU A CA 1
ATOM 976 C C . GLU A 1 128 ? 5.544 28.504 -0.658 1.00 33.19 128 GLU A C 1
ATOM 978 O O . GLU A 1 128 ? 5.896 29.444 0.046 1.00 33.19 128 GLU A O 1
ATOM 983 N N . GLY A 1 129 ? 6.162 27.319 -0.599 1.00 32.50 129 GLY A N 1
ATOM 984 C CA . GLY A 1 129 ? 7.487 27.160 0.015 1.00 32.50 129 GLY A CA 1
ATOM 985 C C . GLY A 1 129 ? 7.673 25.971 0.951 1.00 32.50 129 GLY A C 1
ATOM 986 O O . GLY A 1 129 ? 8.786 25.463 1.038 1.00 32.50 129 GLY A O 1
ATOM 987 N N . THR A 1 130 ? 6.617 25.447 1.568 1.00 31.84 130 THR A N 1
ATOM 988 C CA . THR A 1 130 ? 6.710 24.321 2.519 1.00 31.84 130 THR A CA 1
ATOM 989 C C . THR A 1 130 ? 5.494 23.418 2.360 1.00 31.84 130 THR A C 1
ATOM 991 O O . THR A 1 130 ? 4.469 23.600 3.005 1.00 31.84 130 THR A O 1
ATOM 994 N N . ARG A 1 131 ? 5.592 22.440 1.451 1.00 40.84 131 ARG A N 1
ATOM 995 C CA . ARG A 1 131 ? 4.575 21.392 1.251 1.00 40.84 131 ARG A CA 1
ATOM 996 C C . ARG A 1 131 ? 4.744 20.288 2.294 1.00 40.84 131 ARG A C 1
ATOM 998 O O . ARG A 1 131 ? 5.017 19.144 1.946 1.00 40.84 131 ARG A O 1
ATOM 1005 N N . GLU A 1 132 ? 4.636 20.649 3.563 1.00 37.34 132 GLU A N 1
ATOM 1006 C CA . GLU A 1 132 ? 4.481 19.674 4.636 1.00 37.34 132 GLU A CA 1
ATOM 1007 C C . GLU A 1 132 ? 2.992 19.351 4.736 1.00 37.34 132 GLU A C 1
ATOM 1009 O O . GLU A 1 132 ? 2.150 20.250 4.790 1.00 37.34 132 GLU A O 1
ATOM 1014 N N . ILE A 1 133 ? 2.638 18.065 4.717 1.00 45.81 133 ILE A N 1
ATOM 1015 C CA . ILE A 1 133 ? 1.289 17.664 5.108 1.00 45.81 133 ILE A CA 1
ATOM 1016 C C . ILE A 1 133 ? 1.144 18.158 6.549 1.00 45.81 133 ILE A C 1
ATOM 1018 O O . ILE A 1 133 ? 1.885 17.714 7.421 1.00 45.81 133 ILE A O 1
ATOM 1022 N N . GLY A 1 134 ? 0.251 19.119 6.795 1.00 40.62 134 GLY A N 1
ATOM 1023 C CA . GLY A 1 134 ? -0.056 19.605 8.137 1.00 40.62 134 GLY A CA 1
ATOM 1024 C C . GLY A 1 134 ? -0.741 18.497 8.923 1.00 40.62 134 GLY A C 1
ATOM 1025 O O . GLY A 1 134 ? -1.968 18.452 8.997 1.00 40.62 134 GLY A O 1
ATOM 1026 N N . VAL A 1 135 ? 0.038 17.539 9.425 1.00 45.31 135 VAL A N 1
ATOM 1027 C CA . VAL A 1 135 ? -0.508 16.373 10.105 1.00 45.31 135 VAL A CA 1
ATOM 1028 C C . VAL A 1 135 ? -0.676 16.668 11.581 1.00 45.31 135 VAL A C 1
ATOM 1030 O O . VAL A 1 135 ? 0.274 17.015 12.279 1.00 45.31 135 VAL A O 1
ATOM 1033 N N . SER A 1 136 ? -1.919 16.539 12.043 1.00 43.66 136 SER A N 1
ATOM 1034 C CA . SER A 1 136 ? -2.270 16.554 13.460 1.00 43.66 136 SER A CA 1
ATOM 1035 C C . SER A 1 136 ? -1.350 15.585 14.229 1.00 43.66 136 SER A C 1
ATOM 1037 O O . SER A 1 136 ? -1.144 14.461 13.768 1.00 43.66 136 SER A O 1
ATOM 1039 N N . PRO A 1 137 ? -0.791 15.973 15.390 1.00 51.03 137 PRO A N 1
ATOM 1040 C CA . PRO A 1 137 ? 0.354 15.301 16.018 1.00 51.03 137 PRO A CA 1
ATOM 1041 C C . PRO A 1 137 ? 0.060 13.927 16.650 1.00 51.03 137 PRO A C 1
ATOM 1043 O O . PRO A 1 137 ? 0.913 13.381 17.343 1.00 51.03 137 PRO A O 1
ATOM 1046 N N . GLN A 1 138 ? -1.125 13.347 16.441 1.00 63.19 138 GLN A N 1
ATOM 1047 C CA . GLN A 1 138 ? -1.490 12.042 16.995 1.00 63.19 138 GLN A CA 1
ATOM 1048 C C . GLN A 1 138 ? -1.664 11.027 15.869 1.00 63.19 138 GLN A C 1
ATOM 1050 O O . GLN A 1 138 ? -2.752 10.844 15.317 1.00 63.19 138 GLN A O 1
ATOM 1055 N N . PHE A 1 139 ? -0.549 10.391 15.521 1.00 74.75 139 PHE A N 1
ATOM 1056 C CA . PHE A 1 139 ? -0.523 9.201 14.684 1.00 74.75 139 PHE A CA 1
ATOM 1057 C C . PHE A 1 139 ? -0.381 7.955 15.541 1.00 74.75 139 PHE A C 1
ATOM 1059 O O . PHE A 1 139 ? 0.431 7.953 16.466 1.00 74.75 139 PHE A O 1
ATOM 1066 N N . SER A 1 140 ? -1.082 6.893 15.160 1.00 79.31 140 SER A N 1
ATOM 1067 C CA . SER A 1 140 ? -0.929 5.564 15.745 1.00 79.31 140 SER A CA 1
ATOM 1068 C C . SER A 1 140 ? -0.770 4.505 14.655 1.00 79.31 140 SER A C 1
ATOM 1070 O O . SER A 1 140 ? -1.377 4.603 13.588 1.00 79.31 140 SER A O 1
ATOM 1072 N N . THR A 1 141 ? 0.045 3.487 14.915 1.00 80.12 141 THR A N 1
ATOM 1073 C CA . THR A 1 141 ? 0.195 2.293 14.063 1.00 80.12 141 THR A CA 1
ATOM 1074 C C . THR A 1 141 ? -0.916 1.266 14.307 1.00 80.12 141 THR A C 1
ATOM 1076 O O . THR A 1 141 ? -1.085 0.334 13.514 1.00 80.12 141 THR A O 1
ATOM 1079 N N . GLY A 1 142 ? -1.691 1.445 15.383 1.00 81.88 142 GLY A N 1
ATOM 1080 C CA . GLY A 1 142 ? -2.721 0.520 15.827 1.00 81.88 142 GLY A CA 1
ATOM 1081 C C . GLY A 1 142 ? -4.104 1.147 15.937 1.00 81.88 142 GLY A C 1
ATOM 1082 O O . GLY A 1 142 ? -4.294 2.268 16.414 1.00 81.88 142 GLY A O 1
ATOM 1083 N N . LEU A 1 143 ? -5.102 0.369 15.529 1.00 84.81 143 LEU A N 1
ATOM 1084 C CA . LEU A 1 143 ? -6.513 0.692 15.669 1.00 84.81 143 LEU A CA 1
ATOM 1085 C C . LEU A 1 143 ? -7.152 -0.256 16.687 1.00 84.81 143 LEU A C 1
ATOM 1087 O O . LEU A 1 143 ? -7.279 -1.455 16.442 1.00 84.81 143 LEU A O 1
ATOM 1091 N N . VAL A 1 144 ? -7.591 0.270 17.827 1.00 85.94 144 VAL A N 1
ATOM 1092 C CA . VAL A 1 144 ? -8.285 -0.510 18.855 1.00 85.94 144 VAL A CA 1
ATOM 1093 C C . VAL A 1 144 ? -9.777 -0.517 18.553 1.00 85.94 144 VAL A C 1
ATOM 1095 O O . VAL A 1 144 ? -10.403 0.529 18.401 1.00 85.94 144 VAL A O 1
ATOM 1098 N N . VAL A 1 145 ? -10.361 -1.710 18.483 1.00 86.06 145 VAL A N 1
ATOM 1099 C CA . VAL A 1 145 ? -11.748 -1.927 18.071 1.00 86.06 145 VAL A CA 1
ATOM 1100 C C . VAL A 1 145 ? -12.496 -2.730 19.123 1.00 86.06 145 VAL A C 1
ATOM 1102 O O . VAL A 1 145 ? -12.079 -3.829 19.510 1.00 86.06 145 VAL A O 1
ATOM 1105 N N . PHE A 1 146 ? -13.642 -2.198 19.541 1.00 84.56 146 PHE A N 1
ATOM 1106 C CA . PHE A 1 146 ? -14.543 -2.814 20.502 1.00 84.56 146 PHE A CA 1
ATOM 1107 C C . PHE A 1 146 ? -15.810 -3.300 19.806 1.00 84.56 146 PHE A C 1
ATOM 1109 O O . PHE A 1 146 ? -16.472 -2.562 19.080 1.00 84.56 146 PHE A O 1
ATOM 1116 N N . THR A 1 147 ? -16.166 -4.554 20.068 1.00 83.69 147 THR A N 1
ATOM 1117 C CA . THR A 1 147 ? -17.384 -5.189 19.549 1.00 83.69 147 THR A CA 1
ATOM 1118 C C . THR A 1 147 ? -18.212 -5.703 20.717 1.00 83.69 147 THR A C 1
ATOM 1120 O O . THR A 1 147 ? -17.690 -6.406 21.583 1.00 83.69 147 THR A O 1
ATOM 1123 N N . SER A 1 148 ? -19.487 -5.323 20.771 1.00 82.69 148 SER A N 1
ATOM 1124 C CA . SER A 1 148 ? -20.433 -5.789 21.789 1.00 82.69 148 SER A CA 1
ATOM 1125 C C . SER A 1 148 ? -21.354 -6.868 21.228 1.00 82.69 148 SER A C 1
ATOM 1127 O O . SER A 1 148 ? -21.877 -6.713 20.127 1.00 82.69 148 SER A O 1
ATOM 1129 N N . SER A 1 149 ? -21.615 -7.921 21.999 1.00 81.62 149 SER A N 1
ATOM 1130 C CA . SER A 1 149 ? -22.611 -8.948 21.667 1.00 81.62 149 SER A CA 1
ATOM 1131 C C . SER A 1 149 ? -23.461 -9.277 22.886 1.00 81.62 149 SER A C 1
ATOM 1133 O O . SER A 1 149 ? -22.937 -9.348 23.996 1.00 81.62 149 SER A O 1
ATOM 1135 N N . THR A 1 150 ? -24.759 -9.480 22.685 1.00 83.44 150 THR A N 1
ATOM 1136 C CA . THR A 1 150 ? -25.692 -9.907 23.728 1.00 83.44 150 THR A CA 1
ATOM 1137 C C . THR A 1 150 ? -26.122 -11.343 23.460 1.00 83.44 150 THR A C 1
ATOM 1139 O O . THR A 1 150 ? -26.485 -11.692 22.339 1.00 83.44 150 THR A O 1
ATOM 1142 N N . VAL A 1 151 ? -26.053 -12.192 24.483 1.00 84.19 151 VAL A N 1
ATOM 1143 C CA . VAL A 1 151 ? -26.459 -13.599 24.404 1.00 84.19 151 VAL A CA 1
ATOM 1144 C C . VAL A 1 151 ? -27.448 -13.870 25.5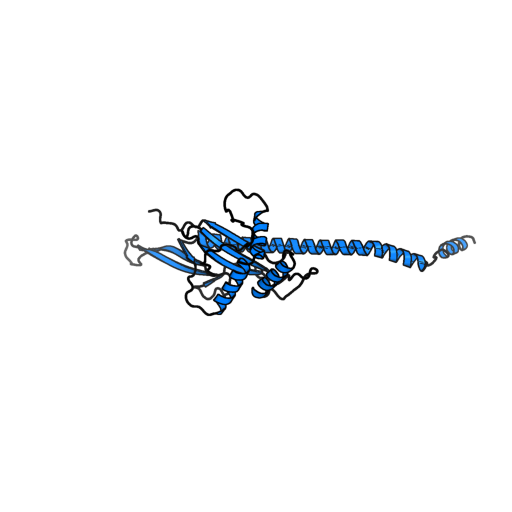27 1.00 84.19 151 VAL A C 1
ATOM 1146 O O . VAL A 1 151 ? -27.197 -13.524 26.681 1.00 84.19 151 VAL A O 1
ATOM 1149 N N . TYR A 1 152 ? -28.583 -14.474 25.188 1.00 81.56 152 TYR A N 1
ATOM 1150 C CA . TYR A 1 152 ? -29.531 -14.962 26.181 1.00 81.56 152 TYR A CA 1
ATOM 1151 C C . TYR A 1 152 ? -29.044 -16.307 26.719 1.00 81.56 152 TYR A C 1
ATOM 1153 O O . TYR A 1 152 ? -28.830 -17.242 25.947 1.00 81.56 152 TYR A O 1
ATOM 1161 N N . VAL A 1 153 ? -28.850 -16.387 28.032 1.00 81.56 153 VAL A N 1
ATOM 1162 C CA . VAL A 1 153 ? -28.434 -17.601 28.732 1.00 81.56 153 VAL A CA 1
ATOM 1163 C C . VAL A 1 153 ? -29.647 -18.128 29.505 1.00 81.56 153 VAL A C 1
ATOM 1165 O O . VAL A 1 153 ? -30.042 -17.496 30.494 1.00 81.56 153 VAL A O 1
ATOM 1168 N N . PRO A 1 154 ? -30.262 -19.242 29.061 1.00 75.88 154 PRO A N 1
ATOM 1169 C CA . PRO A 1 154 ? -31.324 -19.894 29.816 1.00 75.88 154 PRO A CA 1
ATOM 1170 C C . PRO A 1 154 ? -30.777 -20.352 31.171 1.00 75.88 154 PRO A C 1
ATOM 1172 O O . PRO A 1 154 ? -29.628 -20.789 31.260 1.00 75.88 154 PRO A O 1
ATOM 1175 N N . SER A 1 155 ? -31.562 -20.228 32.241 1.00 75.12 155 SER A N 1
ATOM 1176 C CA . SER A 1 155 ? -31.178 -20.822 33.520 1.00 75.12 155 SER A CA 1
ATOM 1177 C C . SER A 1 155 ? -31.466 -22.318 33.482 1.00 75.12 155 SER A C 1
ATOM 1179 O O . SER A 1 155 ? -32.622 -22.721 33.407 1.00 75.12 155 SER A O 1
ATOM 1181 N N . ASP A 1 156 ? -30.414 -23.135 33.558 1.00 67.06 156 ASP A N 1
ATOM 1182 C CA . ASP A 1 156 ? -30.530 -24.579 33.773 1.00 67.06 156 ASP A CA 1
ATOM 1183 C C . ASP A 1 156 ? -31.038 -24.832 35.201 1.00 67.06 156 ASP A C 1
ATOM 1185 O O . ASP A 1 156 ? -30.274 -25.093 36.133 1.00 67.06 156 ASP A O 1
ATOM 1189 N N . GLN A 1 157 ? -32.346 -24.706 35.402 1.00 55.22 157 GLN A N 1
ATOM 1190 C CA . GLN A 1 157 ? -33.030 -25.290 36.544 1.00 55.22 157 GLN A CA 1
ATOM 1191 C C . GLN A 1 157 ? -34.187 -26.141 36.042 1.00 55.22 157 GLN A C 1
ATOM 1193 O O . GLN A 1 157 ? -35.034 -25.678 35.285 1.00 55.22 157 GLN A O 1
ATOM 1198 N N . ASP A 1 158 ? -34.175 -27.391 36.501 1.00 56.41 158 ASP A N 1
ATOM 1199 C CA . ASP A 1 158 ? -35.111 -28.511 36.319 1.00 56.41 158 ASP A CA 1
ATOM 1200 C C . ASP A 1 158 ? -36.562 -28.210 36.778 1.00 56.41 158 ASP A C 1
ATOM 1202 O O . ASP A 1 158 ? -37.250 -29.037 37.375 1.00 56.41 158 ASP A O 1
ATOM 1206 N N . SER A 1 159 ? -37.054 -26.998 36.546 1.00 52.94 159 SER A N 1
ATOM 1207 C CA . SER A 1 159 ? -38.388 -26.546 36.917 1.00 52.94 159 SER A CA 1
ATOM 1208 C C . SER A 1 159 ? -39.174 -26.183 35.669 1.00 52.94 159 SER A C 1
ATOM 1210 O O . SER A 1 159 ? -38.698 -25.465 34.798 1.00 52.94 159 SER A O 1
ATOM 1212 N N . SER A 1 160 ? -40.401 -26.682 35.625 1.00 54.47 160 SER A N 1
ATOM 1213 C CA . SER A 1 160 ? -41.415 -26.639 34.570 1.00 54.47 160 SER A CA 1
ATOM 1214 C C . SER A 1 160 ? -41.849 -25.254 34.050 1.00 54.47 160 SER A C 1
ATOM 1216 O O . SER A 1 160 ? -42.852 -25.179 33.345 1.00 54.47 160 SER A O 1
ATOM 1218 N N . ASP A 1 161 ? -41.100 -24.189 34.334 1.00 54.12 161 ASP A N 1
ATOM 1219 C CA . ASP A 1 161 ? -41.381 -22.812 33.922 1.00 54.12 161 ASP A CA 1
ATOM 1220 C C . ASP A 1 161 ? -40.274 -22.328 32.968 1.00 54.12 161 ASP A C 1
ATOM 1222 O O . ASP A 1 161 ? -39.271 -21.735 33.364 1.00 54.12 161 ASP A O 1
ATOM 1226 N N . ALA A 1 162 ? -40.448 -22.625 31.680 1.00 51.69 162 ALA A N 1
ATOM 1227 C CA . ALA A 1 162 ? -39.456 -22.471 30.609 1.00 51.69 162 ALA A CA 1
ATOM 1228 C C . ALA A 1 162 ? -39.117 -21.015 30.194 1.00 51.69 162 ALA A C 1
ATOM 1230 O O . ALA A 1 162 ? -38.662 -20.794 29.073 1.00 51.69 162 ALA A O 1
ATOM 1231 N N . GLU A 1 163 ? -39.321 -20.014 31.056 1.00 57.72 163 GLU A N 1
ATOM 1232 C CA . GLU A 1 163 ? -39.145 -18.588 30.709 1.00 57.72 163 GLU A CA 1
ATOM 1233 C C . GLU A 1 163 ? -38.063 -17.851 31.519 1.00 57.72 163 GLU A C 1
ATOM 1235 O O . GLU A 1 163 ? -37.800 -16.672 31.268 1.00 57.72 163 GLU A O 1
ATOM 1240 N N . SER A 1 164 ? -37.390 -18.512 32.466 1.00 62.75 164 SER A N 1
ATOM 1241 C CA . SER A 1 164 ? -36.356 -17.854 33.274 1.00 62.75 164 SER A CA 1
ATOM 1242 C C . SER A 1 164 ? -34.970 -17.980 32.633 1.00 62.75 164 SER A C 1
ATOM 1244 O O . SER A 1 164 ? -34.353 -19.044 32.601 1.00 62.75 164 SER A O 1
ATOM 1246 N N . GLY A 1 165 ? -34.455 -16.867 32.119 1.00 70.88 165 GLY A N 1
ATOM 1247 C CA . GLY A 1 165 ? -33.095 -16.754 31.603 1.00 70.88 165 GLY A CA 1
ATOM 1248 C C . GLY A 1 165 ? -32.624 -15.307 31.646 1.00 70.88 165 GLY A C 1
ATOM 1249 O O . GLY A 1 165 ? -33.421 -14.380 31.789 1.00 70.88 165 GLY A O 1
ATOM 1250 N N . SER A 1 166 ? -31.311 -15.108 31.564 1.00 78.12 166 SER A N 1
ATOM 1251 C CA . SER A 1 166 ? -30.689 -13.787 31.692 1.00 78.12 166 SER A CA 1
ATOM 1252 C C . SER A 1 166 ? -29.965 -13.395 30.412 1.00 78.12 166 SER A C 1
ATOM 1254 O O . SER A 1 166 ? -29.263 -14.201 29.802 1.00 78.12 166 SER A O 1
ATOM 1256 N N . THR A 1 167 ? -30.110 -12.138 30.003 1.00 84.56 167 THR A N 1
ATOM 1257 C CA . THR A 1 167 ? -29.310 -11.580 28.911 1.00 84.56 167 THR A CA 1
ATOM 1258 C C . THR A 1 167 ? -27.942 -11.187 29.452 1.00 84.56 167 THR A C 1
ATOM 1260 O O . THR A 1 167 ? -27.837 -10.313 30.311 1.00 84.56 167 THR A O 1
ATOM 1263 N N . GLN A 1 168 ? -26.886 -11.804 28.929 1.00 82.62 168 GLN A N 1
ATOM 1264 C CA . GLN A 1 168 ? -25.503 -11.440 29.218 1.00 82.62 168 GLN A CA 1
ATOM 1265 C C . GLN A 1 168 ? -24.935 -10.606 28.066 1.00 82.62 168 GLN A C 1
ATOM 1267 O O . GLN A 1 168 ? -25.180 -10.894 26.894 1.00 82.62 168 GLN A O 1
ATOM 1272 N N . SER A 1 169 ? -24.180 -9.555 28.392 1.00 81.06 169 SER A N 1
ATOM 1273 C CA . SER A 1 169 ? -23.516 -8.686 27.414 1.00 81.06 169 SER A CA 1
ATOM 1274 C C . SER A 1 169 ? -22.008 -8.894 27.479 1.00 81.06 169 SER A C 1
ATOM 1276 O O . SER A 1 169 ? -21.405 -8.750 28.538 1.00 81.06 169 SER A O 1
ATOM 1278 N N . PHE A 1 170 ? -21.394 -9.168 26.334 1.00 81.81 170 PHE A N 1
ATOM 1279 C CA . PHE A 1 170 ? -19.957 -9.367 26.179 1.00 81.81 170 PHE A CA 1
ATOM 1280 C C . PHE A 1 170 ? -19.361 -8.234 25.350 1.00 81.81 170 PHE A C 1
ATOM 1282 O O . PHE A 1 170 ? -19.935 -7.842 24.334 1.00 81.81 170 PHE A O 1
ATOM 1289 N N . VAL A 1 171 ? -18.192 -7.738 25.756 1.00 83.56 171 VAL A N 1
ATOM 1290 C CA . VAL A 1 171 ? -17.406 -6.758 24.996 1.00 83.56 171 VAL A CA 1
ATOM 1291 C C . VAL A 1 171 ? -16.062 -7.380 24.651 1.00 83.56 171 VAL A C 1
ATOM 1293 O O . VAL A 1 171 ? -15.336 -7.834 25.532 1.00 83.56 171 VAL A O 1
ATOM 1296 N N . LYS A 1 172 ? -15.720 -7.389 23.364 1.00 84.06 172 LYS A N 1
ATOM 1297 C CA . LYS A 1 172 ? -14.439 -7.881 22.861 1.00 84.06 172 LYS A CA 1
ATOM 1298 C C . LYS A 1 172 ? -13.606 -6.720 22.333 1.00 84.06 172 LYS A C 1
ATOM 1300 O O . LYS A 1 172 ? -14.040 -6.026 21.414 1.00 84.06 172 LYS A O 1
ATOM 1305 N N . ARG A 1 173 ? -12.404 -6.560 22.891 1.00 85.81 173 ARG A N 1
ATOM 1306 C CA . ARG A 1 173 ? -11.364 -5.618 22.454 1.00 85.81 173 ARG A CA 1
ATOM 1307 C C . ARG A 1 173 ? -10.368 -6.348 21.555 1.00 85.81 173 ARG A C 1
ATOM 1309 O O . ARG A 1 173 ? -9.829 -7.369 21.969 1.00 85.81 173 ARG A O 1
ATOM 1316 N N . ASN A 1 174 ? -10.116 -5.831 20.357 1.00 84.69 174 ASN A N 1
ATOM 1317 C CA . ASN A 1 174 ? -9.026 -6.289 19.490 1.00 84.69 174 ASN A CA 1
ATOM 1318 C C . ASN A 1 174 ? -8.203 -5.081 19.039 1.00 84.69 174 ASN A C 1
ATOM 1320 O O . ASN A 1 174 ? -8.778 -4.026 18.780 1.00 84.69 174 ASN A O 1
ATOM 1324 N N . VAL A 1 175 ? -6.892 -5.244 18.905 1.00 84.31 175 VAL A N 1
ATOM 1325 C CA . VAL A 1 175 ? -6.005 -4.237 18.308 1.00 84.31 175 VAL A CA 1
ATOM 1326 C C . VAL A 1 175 ? -5.691 -4.667 16.882 1.00 84.31 175 VAL A C 1
ATOM 1328 O O . VAL A 1 175 ? -5.249 -5.791 16.687 1.00 84.31 175 VAL A O 1
ATOM 1331 N N . TYR A 1 176 ? -5.935 -3.815 15.890 1.00 85.19 176 TYR A N 1
ATOM 1332 C CA . TYR A 1 176 ? -5.608 -4.080 14.491 1.00 85.19 176 TYR A CA 1
ATOM 1333 C C . TYR A 1 176 ? -4.376 -3.291 14.051 1.00 85.19 176 TYR A C 1
ATOM 1335 O O . TYR A 1 176 ? -4.313 -2.084 14.275 1.00 85.19 176 TYR A O 1
ATOM 1343 N N . ARG A 1 177 ? -3.423 -3.958 13.393 1.00 85.56 177 ARG A N 1
ATOM 1344 C CA . ARG A 1 177 ? -2.175 -3.361 12.890 1.00 85.56 177 ARG A CA 1
ATOM 1345 C C . ARG A 1 177 ? -1.863 -3.821 11.461 1.00 85.56 177 ARG A C 1
ATOM 1347 O O . ARG A 1 177 ? -2.352 -4.854 10.999 1.00 85.56 177 ARG A O 1
ATOM 1354 N N . PHE A 1 178 ? -1.029 -3.064 10.748 1.00 79.94 178 PHE A N 1
ATOM 1355 C CA . PHE A 1 178 ? -0.497 -3.438 9.427 1.00 79.94 178 PHE A CA 1
ATOM 1356 C C . PHE A 1 178 ? 0.849 -4.166 9.550 1.00 79.94 178 PHE A C 1
ATOM 1358 O O . PHE A 1 178 ? 1.853 -3.753 8.976 1.00 79.94 178 PHE A O 1
ATOM 1365 N N . THR A 1 179 ? 0.892 -5.239 10.336 1.00 70.69 179 THR A N 1
ATOM 1366 C CA . THR A 1 179 ? 2.117 -5.996 10.630 1.00 70.69 179 THR A CA 1
ATOM 1367 C C . THR A 1 179 ? 1.987 -7.456 10.194 1.00 70.69 179 THR A C 1
ATOM 1369 O O . THR A 1 179 ? 0.888 -8.011 10.206 1.00 70.69 179 THR A O 1
ATOM 1372 N N . PRO A 1 180 ? 3.101 -8.129 9.854 1.00 53.69 180 PRO A N 1
ATOM 1373 C CA . PRO A 1 180 ? 3.120 -9.572 9.605 1.00 53.69 180 PRO A CA 1
ATOM 1374 C C . PRO A 1 180 ? 3.000 -10.413 10.891 1.00 53.69 180 PRO A C 1
ATOM 1376 O O . PRO A 1 180 ? 3.193 -11.623 10.832 1.00 53.69 180 PRO A O 1
ATOM 1379 N N . SER A 1 181 ? 2.718 -9.796 12.047 1.00 48.91 181 SER A N 1
ATOM 1380 C CA . SER A 1 181 ? 2.537 -10.498 13.318 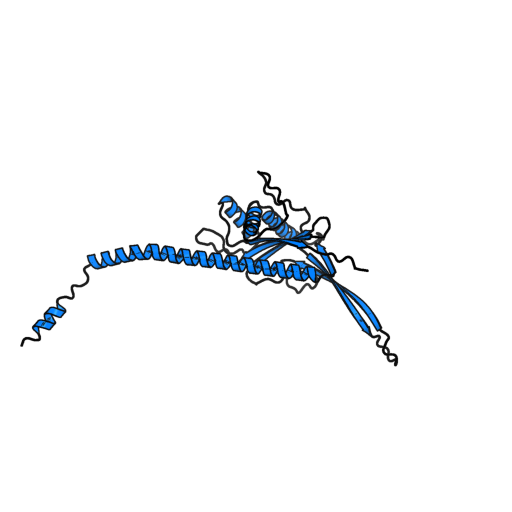1.00 48.91 181 SER A CA 1
ATOM 1381 C C . SER A 1 181 ? 1.497 -11.605 13.176 1.00 48.91 181 SER A C 1
ATOM 1383 O O . SER A 1 181 ? 0.384 -11.387 12.698 1.00 48.91 181 SER A O 1
ATOM 1385 N N . ASP A 1 182 ? 1.913 -12.796 13.580 1.00 48.00 182 ASP A N 1
ATOM 1386 C CA . ASP A 1 182 ? 1.141 -14.023 13.536 1.00 48.00 182 ASP A CA 1
ATOM 1387 C C . ASP A 1 182 ? -0.195 -13.816 14.289 1.00 48.00 182 ASP A C 1
ATOM 1389 O O . ASP A 1 182 ? -0.185 -13.299 15.409 1.00 48.00 182 ASP A O 1
ATOM 1393 N N . PRO A 1 183 ? -1.363 -14.185 13.724 1.00 51.38 183 PRO A N 1
ATOM 1394 C CA . PRO A 1 183 ? -2.681 -14.010 14.359 1.00 51.38 183 PRO A CA 1
ATOM 1395 C C . PRO A 1 183 ? -2.879 -14.828 15.654 1.00 51.38 183 PRO A C 1
ATOM 1397 O O . PRO A 1 183 ? -4.004 -14.950 16.144 1.00 51.38 183 PRO A O 1
ATOM 1400 N N . SER A 1 184 ? -1.812 -15.441 16.169 1.00 49.31 184 SER A N 1
ATOM 1401 C CA . SER A 1 184 ? -1.776 -16.327 17.326 1.00 49.31 184 SER A CA 1
ATOM 1402 C C . SER A 1 184 ? -1.827 -15.578 18.661 1.00 49.31 184 SER A C 1
ATOM 1404 O O . SER A 1 184 ? -2.297 -16.151 19.646 1.00 49.31 184 SER A O 1
ATOM 1406 N N . ASP A 1 185 ? -1.455 -14.295 18.699 1.00 53.41 185 ASP A N 1
ATOM 1407 C CA . ASP A 1 185 ? -1.625 -13.459 19.886 1.00 53.41 185 ASP A CA 1
ATOM 1408 C C . ASP A 1 185 ? -3.028 -12.837 19.859 1.00 53.41 185 ASP A C 1
ATOM 1410 O O . ASP A 1 185 ? -3.243 -11.764 19.309 1.00 53.41 185 ASP A O 1
ATOM 1414 N N . GLY A 1 186 ? -4.040 -13.551 20.367 1.00 58.81 186 GLY A N 1
ATOM 1415 C CA . GLY A 1 186 ? -5.470 -13.252 20.153 1.00 58.81 186 GLY A CA 1
ATOM 1416 C C . GLY A 1 186 ? -5.972 -11.842 20.535 1.00 58.81 186 GLY A C 1
ATOM 1417 O O . GLY A 1 186 ? -7.146 -11.538 20.301 1.00 58.81 186 GLY A O 1
ATOM 1418 N N . LEU A 1 187 ? -5.110 -10.995 21.108 1.00 64.69 187 LEU A N 1
ATOM 1419 C CA . LEU A 1 187 ? -5.309 -9.572 21.396 1.00 64.69 187 LEU A CA 1
ATOM 1420 C C . LEU A 1 187 ? -4.950 -8.646 20.216 1.00 64.69 187 LEU A C 1
ATOM 1422 O O . LEU A 1 187 ? -5.604 -7.610 20.056 1.00 64.69 187 LEU A O 1
ATOM 1426 N N . VAL A 1 188 ? -3.961 -9.014 19.394 1.00 75.25 188 VAL A N 1
ATOM 1427 C CA . VAL A 1 188 ? -3.491 -8.253 18.227 1.00 75.25 188 VAL A CA 1
ATOM 1428 C C . VAL A 1 188 ? -3.845 -9.010 16.949 1.00 75.25 188 VAL A C 1
ATOM 1430 O O . VAL A 1 188 ? -3.601 -10.201 16.797 1.00 75.25 188 VAL A O 1
ATOM 1433 N N . LYS A 1 189 ? -4.459 -8.309 16.005 1.00 77.62 189 LYS A N 1
ATOM 1434 C CA . LYS A 1 189 ? -4.871 -8.824 14.706 1.00 77.62 189 LYS A CA 1
ATOM 1435 C C . LYS A 1 189 ? -4.205 -8.021 13.606 1.00 77.62 189 LYS A C 1
ATOM 1437 O O . LYS A 1 189 ? -4.050 -6.808 13.715 1.00 77.62 189 LYS A O 1
ATOM 1442 N N . SER A 1 190 ? -3.896 -8.688 12.507 1.00 78.69 190 SER A N 1
ATOM 1443 C CA . SER A 1 190 ? -3.414 -8.017 11.305 1.00 78.69 190 SER A CA 1
ATOM 1444 C C . SER A 1 190 ? -4.548 -7.793 10.316 1.00 78.69 190 SER A C 1
ATOM 1446 O O . SER A 1 190 ? -5.423 -8.651 10.152 1.00 78.69 190 SER A O 1
ATOM 1448 N N . PHE A 1 191 ? -4.520 -6.652 9.627 1.00 80.75 191 PHE A N 1
ATOM 1449 C CA . PHE A 1 191 ? -5.329 -6.480 8.421 1.00 80.75 191 PHE A CA 1
ATOM 1450 C C . PHE A 1 191 ? -4.905 -7.505 7.371 1.00 80.75 191 PHE A C 1
ATOM 1452 O O . PHE A 1 191 ? -3.722 -7.811 7.223 1.00 80.75 191 PHE A O 1
ATOM 1459 N N . ARG A 1 192 ? -5.877 -8.057 6.645 1.00 75.50 192 ARG A N 1
ATOM 1460 C CA . ARG A 1 192 ? -5.609 -9.035 5.590 1.00 75.50 192 ARG A CA 1
ATOM 1461 C C . ARG A 1 192 ? -5.315 -8.310 4.283 1.00 75.50 192 ARG A C 1
ATOM 1463 O O . ARG A 1 192 ? -6.114 -7.491 3.844 1.00 75.50 192 ARG A O 1
ATOM 1470 N N . PHE A 1 193 ? -4.198 -8.649 3.657 1.00 76.81 193 PHE A N 1
ATOM 1471 C CA . PHE A 1 193 ? -3.806 -8.169 2.334 1.00 76.81 193 PHE A CA 1
ATOM 1472 C C . PHE A 1 193 ? -3.042 -9.267 1.585 1.00 76.81 193 PHE A C 1
ATOM 1474 O O . PHE A 1 193 ? -2.710 -10.309 2.158 1.00 76.81 193 PHE A O 1
ATOM 1481 N N . GLU A 1 194 ? -2.824 -9.064 0.288 1.00 75.00 194 GLU A N 1
ATOM 1482 C CA . GLU A 1 194 ? -2.219 -10.066 -0.586 1.00 75.00 194 GLU A CA 1
ATOM 1483 C C . GLU A 1 194 ? -0.759 -10.367 -0.186 1.00 75.00 194 GLU A C 1
ATOM 1485 O O . GLU A 1 194 ? 0.033 -9.435 0.008 1.00 75.00 194 GLU A O 1
ATOM 1490 N N . PRO A 1 195 ? -0.374 -11.653 -0.042 1.00 71.38 195 PRO A N 1
ATOM 1491 C CA . PRO A 1 195 ? 1.007 -12.013 0.253 1.00 71.38 195 PRO A CA 1
ATOM 1492 C C . PRO A 1 195 ? 1.907 -11.626 -0.927 1.00 71.38 195 PRO A C 1
ATOM 1494 O O . PRO A 1 195 ? 1.623 -11.971 -2.068 1.00 71.38 195 PRO A O 1
ATOM 1497 N N . GLY A 1 196 ? 3.009 -10.926 -0.649 1.00 84.88 196 GLY A N 1
ATOM 1498 C CA . GLY A 1 196 ? 3.926 -10.419 -1.681 1.00 84.88 196 GLY A CA 1
ATOM 1499 C C . GLY A 1 196 ? 3.991 -8.896 -1.777 1.00 84.88 196 GLY A C 1
ATOM 1500 O O . GLY A 1 196 ? 4.806 -8.379 -2.536 1.00 84.88 196 GLY A O 1
ATOM 1501 N N . TYR A 1 197 ? 3.213 -8.178 -0.965 1.00 88.31 197 TYR A N 1
ATOM 1502 C CA . TYR A 1 197 ? 3.290 -6.725 -0.842 1.00 88.31 197 TYR A CA 1
ATOM 1503 C C . TYR A 1 197 ? 3.656 -6.303 0.580 1.00 88.31 197 TYR A C 1
ATOM 1505 O O . TYR A 1 197 ? 3.204 -6.876 1.572 1.00 88.31 197 TYR A O 1
ATOM 1513 N N . LEU A 1 198 ? 4.480 -5.266 0.668 1.00 88.19 198 LEU A N 1
ATOM 1514 C CA . LEU A 1 198 ? 4.726 -4.517 1.882 1.00 88.19 198 LEU A CA 1
ATOM 1515 C C . LEU A 1 198 ? 3.587 -3.506 2.024 1.00 88.19 198 LEU A C 1
ATOM 1517 O O . LEU A 1 198 ? 3.541 -2.515 1.298 1.00 88.19 198 LEU A O 1
ATOM 1521 N N . VAL A 1 199 ? 2.674 -3.775 2.956 1.00 89.19 199 VAL A N 1
ATOM 1522 C CA . VAL A 1 199 ? 1.589 -2.861 3.325 1.00 89.19 199 VAL A CA 1
ATOM 1523 C C . VAL A 1 199 ? 1.837 -2.369 4.742 1.00 89.19 199 VAL A C 1
ATOM 1525 O O . VAL A 1 199 ? 1.982 -3.166 5.674 1.00 89.19 199 VAL A O 1
ATOM 1528 N N . ARG A 1 200 ? 1.920 -1.050 4.900 1.00 88.19 200 ARG A N 1
ATOM 1529 C CA . ARG A 1 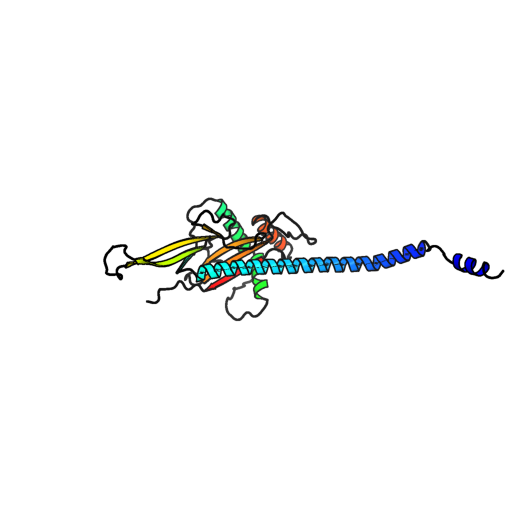200 ? 2.115 -0.373 6.186 1.00 88.19 200 ARG A CA 1
ATOM 1530 C C . ARG A 1 200 ? 1.227 0.854 6.250 1.00 88.19 200 ARG A C 1
ATOM 1532 O O . ARG A 1 200 ? 0.975 1.476 5.221 1.00 88.19 200 ARG A O 1
ATOM 1539 N N . GLY A 1 201 ? 0.758 1.206 7.441 1.00 86.50 201 GLY A N 1
ATOM 1540 C CA . GLY A 1 201 ? -0.135 2.344 7.580 1.00 86.50 201 GLY A CA 1
ATOM 1541 C C . GLY A 1 201 ? -0.121 3.010 8.941 1.00 86.50 201 GLY A C 1
ATOM 1542 O O . GLY A 1 201 ? 0.285 2.416 9.937 1.00 86.50 201 GLY A O 1
ATOM 1543 N N . LEU A 1 202 ? -0.583 4.256 8.939 1.00 85.56 202 LEU A N 1
ATOM 1544 C CA . LEU A 1 202 ? -0.787 5.093 10.112 1.00 85.56 202 LEU A CA 1
ATOM 1545 C C . LEU A 1 202 ? -2.241 5.551 10.163 1.00 85.56 202 LEU A C 1
ATOM 1547 O O . LEU A 1 202 ? -2.856 5.861 9.140 1.00 85.56 202 LEU A O 1
ATOM 1551 N N . PHE A 1 203 ? -2.759 5.650 11.376 1.00 85.81 203 PHE A N 1
ATOM 1552 C CA . PHE A 1 203 ? -4.080 6.168 11.676 1.00 85.81 203 PHE A CA 1
ATOM 1553 C C . PHE A 1 203 ? -3.964 7.511 12.382 1.00 85.81 203 PHE A C 1
ATOM 1555 O O . PHE A 1 203 ? -3.083 7.711 13.217 1.00 85.81 203 PHE A O 1
ATOM 1562 N N . SER A 1 204 ? -4.880 8.419 12.078 1.00 82.75 204 SER A N 1
ATOM 1563 C CA . SER A 1 204 ? -5.070 9.661 12.821 1.00 82.75 204 SER A CA 1
ATOM 1564 C C . SER A 1 204 ? -6.559 9.961 12.918 1.00 82.75 204 SER A C 1
ATOM 1566 O O . SER A 1 204 ? -7.326 9.572 12.039 1.00 82.75 204 SER A O 1
ATOM 1568 N N . THR A 1 205 ? -6.990 10.630 13.981 1.00 80.50 205 THR A N 1
ATOM 1569 C CA . THR A 1 205 ? -8.382 11.055 14.144 1.00 80.50 205 THR A CA 1
ATOM 1570 C C . THR A 1 205 ? -8.484 12.571 14.154 1.00 80.50 205 THR A C 1
ATOM 1572 O O . THR A 1 205 ? -7.570 13.283 14.577 1.00 80.50 205 THR A O 1
ATOM 1575 N N . SER A 1 206 ? -9.619 13.083 13.679 1.00 78.75 206 SER A N 1
ATOM 1576 C CA . SER A 1 206 ? -9.962 14.491 13.854 1.00 78.75 206 SER A CA 1
ATOM 1577 C C . SER A 1 206 ? -10.123 14.827 15.340 1.00 78.75 206 SER A C 1
ATOM 1579 O O . SER A 1 206 ? -10.434 13.960 16.156 1.00 78.75 206 SER A O 1
ATOM 1581 N N . ALA A 1 207 ? -9.961 16.104 15.699 1.00 70.88 207 ALA A N 1
ATOM 1582 C CA . ALA A 1 207 ? -10.073 16.563 17.088 1.00 70.88 207 ALA A CA 1
ATOM 1583 C C . ALA A 1 207 ? -11.432 16.232 17.742 1.00 70.88 207 ALA A C 1
ATOM 1585 O O . ALA A 1 207 ? -11.525 16.107 18.960 1.00 70.88 207 ALA A O 1
ATOM 1586 N N . ASP A 1 208 ? -12.486 16.075 16.938 1.00 69.88 208 ASP A N 1
ATOM 1587 C CA . ASP A 1 208 ? -13.829 15.692 17.373 1.00 69.88 208 ASP A CA 1
ATOM 1588 C C . ASP A 1 208 ? -14.105 14.176 17.297 1.00 69.88 208 ASP A C 1
ATOM 1590 O O . ASP A 1 208 ? -15.224 13.748 17.579 1.00 69.88 208 ASP A O 1
ATOM 1594 N N . ASN A 1 209 ? -13.106 13.360 16.933 1.00 71.62 209 ASN A N 1
ATOM 1595 C CA . ASN A 1 209 ? -13.190 11.906 16.745 1.00 71.62 209 ASN A CA 1
ATOM 1596 C C . ASN A 1 209 ? -14.310 11.452 15.791 1.00 71.62 209 ASN A C 1
ATOM 1598 O O . ASN A 1 209 ? -14.822 10.338 15.921 1.00 71.62 209 ASN A O 1
ATOM 1602 N N . LYS A 1 210 ? -14.705 12.308 14.843 1.00 75.94 210 LYS A N 1
ATOM 1603 C CA . LYS A 1 210 ? -15.721 11.993 13.823 1.00 75.94 210 LYS A CA 1
ATOM 1604 C C . LYS A 1 210 ? -15.136 11.570 12.488 1.00 75.94 210 LYS A C 1
ATOM 1606 O O . LYS A 1 210 ? -15.868 11.059 11.645 1.00 75.94 210 LYS A O 1
ATOM 1611 N N . THR A 1 211 ? -13.840 11.780 12.288 1.00 81.88 211 THR A N 1
ATOM 1612 C CA . THR A 1 211 ? -13.139 11.387 11.067 1.00 81.88 211 THR A CA 1
ATOM 1613 C C . THR A 1 211 ? -11.921 10.560 11.434 1.00 81.88 211 THR A C 1
ATOM 1615 O O . THR A 1 211 ? -11.121 10.974 12.273 1.00 81.88 211 THR A O 1
ATOM 1618 N N . LEU A 1 212 ? -11.788 9.394 10.803 1.00 84.75 212 LEU A N 1
ATOM 1619 C CA . LEU A 1 212 ? -10.593 8.562 10.854 1.00 84.75 212 LEU A CA 1
ATOM 1620 C C . LEU A 1 212 ? -9.841 8.727 9.535 1.00 84.75 212 LEU A C 1
ATOM 1622 O O . LEU A 1 212 ? -10.354 8.378 8.472 1.00 84.75 212 LEU A O 1
ATOM 1626 N N . SER A 1 213 ? -8.623 9.243 9.609 1.00 85.62 213 SER A N 1
ATOM 1627 C CA . SER A 1 213 ? -7.690 9.323 8.493 1.00 85.62 213 SER A CA 1
ATOM 1628 C C . SER A 1 213 ? -6.764 8.111 8.511 1.00 85.62 213 SER A C 1
ATOM 1630 O O . SER A 1 213 ? -6.154 7.798 9.534 1.00 85.62 213 SER A O 1
ATOM 1632 N N . LEU A 1 214 ? -6.638 7.453 7.365 1.00 87.44 214 LEU A N 1
ATOM 1633 C CA . LEU A 1 214 ? -5.724 6.346 7.124 1.00 87.44 214 LEU A CA 1
ATOM 1634 C C . LEU A 1 214 ? -4.690 6.769 6.081 1.00 87.44 214 LEU A C 1
ATOM 1636 O O . LEU A 1 214 ? -5.037 7.203 4.981 1.00 87.44 214 LEU A O 1
ATOM 1640 N N . TYR A 1 215 ? -3.425 6.593 6.434 1.00 86.88 215 TYR A N 1
ATOM 1641 C CA . TYR A 1 215 ? -2.270 6.795 5.573 1.00 86.88 215 TYR A CA 1
ATOM 1642 C C . TYR A 1 215 ? -1.653 5.430 5.293 1.00 86.88 215 TYR A C 1
ATOM 1644 O O . TYR A 1 215 ? -1.357 4.701 6.234 1.00 86.88 215 TYR A O 1
ATOM 1652 N N . LEU A 1 216 ? -1.464 5.071 4.028 1.00 88.88 216 LEU A N 1
ATOM 1653 C CA . LEU A 1 216 ? -0.959 3.768 3.604 1.00 88.88 216 LEU A CA 1
ATOM 1654 C C . LEU A 1 216 ? 0.242 3.909 2.680 1.00 88.88 216 LEU A C 1
ATOM 1656 O O . LEU A 1 216 ? 0.237 4.717 1.752 1.00 88.88 216 LEU A O 1
ATOM 1660 N N . VAL A 1 217 ? 1.226 3.048 2.908 1.00 90.38 217 VAL A N 1
ATOM 1661 C CA . VAL A 1 217 ? 2.328 2.750 1.999 1.00 90.38 217 VAL A CA 1
ATOM 1662 C C . VAL A 1 217 ? 2.119 1.340 1.472 1.00 90.38 217 VAL A C 1
ATOM 1664 O O . VAL A 1 217 ? 1.993 0.397 2.258 1.00 90.38 217 VAL A O 1
ATOM 1667 N N . VAL A 1 218 ? 2.095 1.198 0.150 1.00 90.94 218 VAL A N 1
ATOM 1668 C CA . VAL A 1 218 ? 2.000 -0.091 -0.537 1.00 90.94 218 VAL A CA 1
ATOM 1669 C C . VAL A 1 218 ? 3.131 -0.190 -1.551 1.00 90.94 218 VAL A C 1
ATOM 1671 O O . VAL A 1 218 ? 3.269 0.671 -2.421 1.00 90.94 218 VAL A O 1
ATOM 1674 N N . ALA A 1 219 ? 3.939 -1.241 -1.443 1.00 91.62 219 ALA A N 1
ATOM 1675 C CA . ALA A 1 219 ? 5.027 -1.520 -2.376 1.00 91.62 219 ALA A CA 1
ATOM 1676 C C . ALA A 1 219 ? 5.228 -3.038 -2.549 1.00 91.62 219 ALA A C 1
ATOM 1678 O O . ALA A 1 219 ? 4.920 -3.792 -1.624 1.00 91.62 219 ALA A O 1
ATOM 1679 N N . PRO A 1 220 ? 5.747 -3.531 -3.688 1.00 91.25 220 PRO A N 1
ATOM 1680 C CA . PRO A 1 220 ? 6.027 -4.953 -3.862 1.00 91.25 220 PRO A CA 1
ATOM 1681 C C . PRO A 1 220 ? 7.114 -5.412 -2.887 1.00 91.25 220 PRO A C 1
ATOM 1683 O O . PRO A 1 220 ? 8.177 -4.795 -2.795 1.00 91.25 220 PRO A O 1
ATOM 1686 N N . TYR A 1 221 ? 6.869 -6.501 -2.163 1.00 90.50 221 TYR A N 1
ATOM 1687 C CA . TYR A 1 221 ? 7.820 -7.057 -1.205 1.00 90.50 221 TYR A CA 1
ATOM 1688 C C . TYR A 1 221 ? 8.798 -8.014 -1.888 1.00 90.50 221 TYR A C 1
ATOM 1690 O O . TYR A 1 221 ? 8.417 -8.853 -2.706 1.00 90.50 221 TYR A O 1
ATOM 1698 N N . GLY A 1 222 ? 10.075 -7.922 -1.525 1.00 88.25 222 GLY A N 1
ATOM 1699 C CA . GLY A 1 222 ? 11.084 -8.888 -1.946 1.00 88.25 222 GLY A CA 1
ATOM 1700 C C . GLY A 1 222 ? 12.490 -8.314 -1.987 1.00 88.25 222 GLY A C 1
ATOM 1701 O O . GLY A 1 222 ? 12.738 -7.186 -1.564 1.00 88.25 222 GLY A O 1
ATOM 1702 N N . GLU A 1 223 ? 13.418 -9.109 -2.514 1.00 88.88 223 GLU A N 1
ATOM 1703 C CA . GLU A 1 223 ? 14.799 -8.681 -2.729 1.00 88.88 223 GLU A CA 1
ATOM 1704 C C . GLU A 1 223 ? 14.877 -7.502 -3.699 1.00 88.88 223 GLU A C 1
ATOM 1706 O O . GLU A 1 223 ? 14.048 -7.368 -4.603 1.00 88.88 223 GLU A O 1
ATOM 1711 N N . ARG A 1 224 ? 15.902 -6.660 -3.522 1.00 86.88 224 ARG A N 1
ATOM 1712 C CA . ARG A 1 224 ? 16.112 -5.478 -4.358 1.00 86.88 224 ARG A CA 1
ATOM 1713 C C . ARG A 1 224 ? 16.288 -5.888 -5.822 1.00 86.88 224 ARG A C 1
ATOM 1715 O O . ARG A 1 224 ? 17.276 -6.516 -6.195 1.00 86.88 224 ARG A O 1
ATOM 1722 N N . VAL A 1 225 ? 15.343 -5.464 -6.651 1.00 87.00 225 VAL A N 1
ATOM 1723 C CA . VAL A 1 225 ? 15.390 -5.583 -8.112 1.00 87.00 225 VAL A CA 1
ATOM 1724 C C . VAL A 1 225 ? 15.237 -4.185 -8.686 1.00 87.00 225 VAL A C 1
ATOM 1726 O O . VAL A 1 225 ? 14.426 -3.412 -8.182 1.00 87.00 225 VAL A O 1
ATOM 1729 N N . VAL A 1 226 ? 16.014 -3.855 -9.714 1.00 86.38 226 VAL A N 1
ATOM 1730 C CA . VAL A 1 226 ? 16.022 -2.528 -10.338 1.00 86.38 226 VAL A CA 1
ATOM 1731 C C . VAL A 1 226 ? 15.590 -2.649 -11.795 1.00 86.38 226 VAL A C 1
ATOM 1733 O O . VAL A 1 226 ? 15.992 -3.588 -12.485 1.00 86.38 226 VAL A O 1
ATOM 1736 N N . ASP A 1 227 ? 14.768 -1.713 -12.260 1.00 82.94 227 ASP A N 1
ATOM 1737 C CA . ASP A 1 227 ? 14.365 -1.630 -13.658 1.00 82.94 227 ASP A CA 1
ATOM 1738 C C . ASP A 1 227 ? 15.426 -0.942 -14.539 1.00 82.94 227 ASP A C 1
ATOM 1740 O O . ASP A 1 227 ? 16.509 -0.550 -14.098 1.00 82.94 227 ASP A O 1
ATOM 1744 N N . ARG A 1 228 ? 15.129 -0.803 -15.833 1.00 75.88 228 ARG A N 1
ATOM 1745 C CA . ARG A 1 228 ? 16.048 -0.179 -16.798 1.00 75.88 228 ARG A CA 1
ATOM 1746 C C . ARG A 1 228 ? 16.296 1.305 -16.542 1.00 75.88 228 ARG A C 1
ATOM 1748 O O . ARG A 1 228 ? 17.343 1.809 -16.937 1.00 75.88 228 ARG A O 1
ATOM 1755 N N . ASP A 1 229 ? 15.353 1.983 -15.898 1.00 77.00 229 ASP A N 1
ATOM 1756 C CA . ASP A 1 229 ? 15.440 3.398 -15.545 1.00 77.00 229 ASP A CA 1
ATOM 1757 C C . ASP A 1 229 ? 16.161 3.625 -14.209 1.00 77.00 229 ASP A C 1
ATOM 1759 O O . ASP A 1 229 ? 16.293 4.770 -13.755 1.00 77.00 229 ASP A O 1
ATOM 1763 N N . GLY A 1 230 ? 16.645 2.544 -13.588 1.00 82.50 230 GLY A N 1
ATOM 1764 C CA . GLY A 1 230 ? 17.309 2.579 -12.298 1.00 82.50 230 GLY A CA 1
ATOM 1765 C C . GLY A 1 230 ? 16.333 2.702 -11.127 1.00 82.50 230 GLY A C 1
ATOM 1766 O O . GLY A 1 230 ? 16.760 3.125 -10.057 1.00 82.50 230 GLY A O 1
ATOM 1767 N N . GLN A 1 231 ? 15.035 2.430 -11.313 1.00 85.06 231 GLN A N 1
ATOM 1768 C CA . GLN A 1 231 ? 14.038 2.426 -10.236 1.00 85.06 231 GLN A CA 1
ATOM 1769 C C . GLN A 1 231 ? 13.987 1.082 -9.529 1.00 85.06 231 GLN A C 1
ATOM 1771 O O . GLN A 1 231 ? 13.974 0.030 -10.168 1.00 85.06 231 GLN A O 1
ATOM 1776 N N . GLN A 1 232 ? 13.932 1.118 -8.201 1.00 89.38 232 GLN A N 1
ATOM 1777 C CA . GLN A 1 232 ? 13.746 -0.086 -7.411 1.00 89.38 232 GLN A CA 1
ATOM 1778 C C . GLN A 1 232 ? 12.302 -0.581 -7.550 1.00 89.38 232 GLN A C 1
ATOM 1780 O O . GLN A 1 232 ? 11.350 0.171 -7.358 1.00 89.38 232 GLN A O 1
ATOM 1785 N N . MET A 1 233 ? 12.157 -1.858 -7.898 1.00 88.69 233 MET A N 1
ATOM 1786 C CA . MET A 1 233 ? 10.880 -2.522 -8.164 1.00 88.69 233 MET A CA 1
ATOM 1787 C C . MET A 1 233 ? 10.325 -3.263 -6.945 1.00 88.69 233 MET A C 1
ATOM 1789 O O . MET A 1 233 ? 9.132 -3.535 -6.884 1.00 88.69 233 MET A O 1
ATOM 1793 N N . ARG A 1 234 ? 11.191 -3.664 -6.008 1.00 91.00 234 ARG A N 1
ATOM 1794 C CA . ARG A 1 234 ? 10.844 -4.506 -4.853 1.00 91.00 234 ARG A CA 1
ATOM 1795 C C . ARG A 1 234 ? 11.575 -4.057 -3.602 1.00 91.00 234 ARG A C 1
ATOM 1797 O O . ARG A 1 234 ? 12.744 -3.672 -3.675 1.00 91.00 234 ARG A O 1
ATOM 1804 N N . PHE A 1 235 ? 10.892 -4.136 -2.468 1.00 91.62 235 PHE A N 1
ATOM 1805 C CA . PHE A 1 235 ? 11.309 -3.523 -1.215 1.00 91.62 235 PHE A CA 1
ATOM 1806 C C . PHE A 1 235 ? 11.242 -4.535 -0.065 1.00 91.62 235 PHE A C 1
ATOM 1808 O O . PHE A 1 235 ? 10.158 -5.021 0.262 1.00 91.62 235 PHE A O 1
ATOM 1815 N N . PRO A 1 236 ? 12.375 -4.865 0.577 1.00 87.88 236 PRO A N 1
ATOM 1816 C CA . PRO A 1 236 ? 12.389 -5.772 1.721 1.00 87.88 236 PRO A CA 1
ATOM 1817 C C . PRO A 1 236 ? 11.868 -5.123 3.012 1.00 87.88 236 PRO A C 1
ATOM 1819 O O . PRO A 1 236 ? 11.438 -5.836 3.912 1.00 87.88 236 PRO A O 1
ATOM 1822 N N . ASN A 1 237 ? 11.920 -3.795 3.143 1.00 88.69 237 ASN A N 1
ATOM 1823 C CA . ASN A 1 237 ? 11.469 -3.073 4.334 1.00 88.69 237 ASN A CA 1
ATOM 1824 C C . ASN A 1 237 ? 11.133 -1.606 4.002 1.00 88.69 237 ASN A C 1
ATOM 1826 O O . ASN A 1 237 ? 11.318 -1.158 2.869 1.00 88.69 237 ASN A O 1
ATOM 1830 N N . LEU A 1 238 ? 10.632 -0.870 4.999 1.00 86.69 238 LEU A N 1
ATOM 1831 C CA . LEU A 1 238 ? 10.246 0.536 4.862 1.00 86.69 238 LEU A CA 1
ATOM 1832 C C . LEU A 1 238 ? 11.421 1.496 4.654 1.00 86.69 238 LEU A C 1
ATOM 1834 O O . LEU A 1 238 ? 11.249 2.494 3.959 1.00 86.69 238 LEU A O 1
ATOM 1838 N N . GLU A 1 239 ? 12.605 1.202 5.192 1.00 89.06 239 GLU A N 1
ATOM 1839 C CA . GLU A 1 239 ? 13.791 2.043 4.976 1.00 89.06 239 GLU A CA 1
ATOM 1840 C C . GLU A 1 239 ? 14.175 2.104 3.498 1.00 89.06 239 GLU A C 1
ATOM 1842 O O . GLU A 1 239 ? 14.505 3.167 2.978 1.00 89.06 239 GLU A O 1
ATOM 1847 N N . GLU A 1 240 ? 14.056 0.982 2.786 1.00 89.81 240 GLU A N 1
ATOM 1848 C CA . GLU A 1 240 ? 14.276 0.948 1.338 1.00 89.81 240 GLU A CA 1
ATOM 1849 C C . GLU A 1 240 ? 13.248 1.779 0.573 1.00 89.81 240 GLU A C 1
ATOM 1851 O O . GLU A 1 240 ? 13.586 2.437 -0.410 1.00 89.81 240 GLU A O 1
ATOM 1856 N N . VAL A 1 241 ? 11.992 1.765 1.026 1.00 88.25 241 VAL A N 1
ATOM 1857 C CA . VAL A 1 241 ? 10.934 2.592 0.436 1.00 88.25 241 VAL A CA 1
ATOM 1858 C C . VAL A 1 241 ? 11.257 4.070 0.642 1.00 88.25 241 VAL A C 1
ATOM 1860 O O . VAL A 1 241 ? 11.185 4.846 -0.309 1.00 88.25 241 VAL A O 1
ATOM 1863 N N . ARG A 1 242 ? 11.665 4.460 1.857 1.00 88.12 242 ARG A N 1
ATOM 1864 C CA . ARG A 1 242 ? 12.071 5.836 2.175 1.00 88.12 242 ARG A CA 1
ATOM 1865 C C . ARG A 1 242 ? 13.248 6.285 1.310 1.00 88.12 242 ARG A C 1
ATOM 1867 O O . ARG A 1 242 ? 13.151 7.313 0.644 1.00 88.12 242 ARG A O 1
ATOM 1874 N N . ALA A 1 243 ? 14.320 5.496 1.267 1.00 88.50 243 ALA A N 1
ATOM 1875 C CA . ALA A 1 243 ? 15.519 5.812 0.493 1.00 88.50 243 ALA A CA 1
ATOM 1876 C C . ALA A 1 243 ? 15.213 5.988 -1.005 1.00 88.50 243 ALA A C 1
ATOM 1878 O O . ALA A 1 243 ? 15.744 6.884 -1.665 1.00 88.50 243 ALA A O 1
ATOM 1879 N N . GLU A 1 244 ? 14.322 5.162 -1.552 1.00 87.88 244 GLU A N 1
ATOM 1880 C CA . GLU A 1 244 ? 13.917 5.259 -2.949 1.00 87.88 244 GLU A CA 1
ATOM 1881 C C . GLU A 1 244 ? 13.010 6.473 -3.226 1.00 87.88 244 GLU A C 1
ATOM 1883 O O . GLU A 1 244 ? 13.129 7.108 -4.281 1.00 87.88 244 GLU A O 1
ATOM 1888 N N . LEU A 1 245 ? 12.132 6.848 -2.290 1.00 84.75 245 LEU A N 1
ATOM 1889 C CA . LEU A 1 245 ? 11.346 8.082 -2.391 1.00 84.75 245 LEU A CA 1
ATOM 1890 C C . LEU A 1 245 ? 12.248 9.323 -2.383 1.00 84.75 245 LEU A C 1
ATOM 1892 O O . LEU A 1 245 ? 12.087 10.187 -3.242 1.00 84.75 245 LEU A O 1
ATOM 1896 N N . GLU A 1 246 ? 13.253 9.373 -1.509 1.00 84.56 246 GLU A N 1
ATOM 1897 C CA . GLU A 1 246 ? 14.240 10.464 -1.462 1.00 84.56 246 GLU A CA 1
ATOM 1898 C C . GLU A 1 246 ? 15.061 10.551 -2.756 1.00 84.56 246 GLU A C 1
ATOM 1900 O O . GLU A 1 246 ? 15.256 11.628 -3.330 1.00 84.56 246 GLU A O 1
ATOM 1905 N N . ARG A 1 247 ? 15.503 9.401 -3.279 1.00 84.06 247 ARG A N 1
ATOM 1906 C CA . ARG A 1 247 ? 16.230 9.331 -4.553 1.00 84.06 247 ARG A CA 1
ATOM 1907 C C . ARG A 1 247 ? 15.375 9.829 -5.716 1.00 84.06 247 ARG A C 1
ATOM 1909 O O . ARG A 1 247 ? 15.858 10.556 -6.590 1.00 84.06 247 ARG A O 1
ATOM 1916 N N . THR A 1 248 ? 14.107 9.426 -5.754 1.00 79.38 248 THR A N 1
ATOM 1917 C CA . THR A 1 248 ? 13.191 9.830 -6.825 1.00 79.38 248 THR A CA 1
ATOM 1918 C C . THR A 1 248 ? 12.798 11.300 -6.716 1.00 79.38 248 THR A C 1
ATOM 1920 O O . THR A 1 248 ? 12.750 11.967 -7.750 1.00 79.38 248 THR A O 1
ATOM 1923 N N . GLU A 1 249 ? 12.663 11.840 -5.502 1.00 74.00 249 GLU A N 1
ATOM 1924 C CA . GLU A 1 249 ? 12.517 13.276 -5.245 1.00 74.00 249 GLU A CA 1
ATOM 1925 C C . GLU A 1 249 ? 13.690 14.079 -5.819 1.00 74.00 249 GLU A C 1
ATOM 1927 O O . GLU A 1 249 ? 13.470 14.987 -6.621 1.00 74.00 249 GLU A O 1
ATOM 1932 N N . ALA A 1 250 ? 14.931 13.686 -5.512 1.00 73.25 250 ALA A N 1
ATOM 1933 C CA . ALA A 1 250 ? 16.129 14.348 -6.034 1.00 73.25 250 ALA A CA 1
ATOM 1934 C C . ALA A 1 250 ? 16.218 14.304 -7.572 1.00 73.25 250 ALA A C 1
ATOM 1936 O O . ALA A 1 250 ? 16.723 15.231 -8.204 1.00 73.25 250 ALA A O 1
ATOM 1937 N N . SER A 1 251 ? 15.715 13.230 -8.188 1.00 75.06 251 SER A N 1
ATOM 1938 C CA . SER A 1 251 ? 15.709 13.056 -9.647 1.00 75.06 251 SER A CA 1
ATOM 1939 C C . SER A 1 251 ? 14.509 13.694 -10.364 1.00 75.06 251 SER A C 1
ATOM 1941 O O . SER A 1 251 ? 14.484 13.722 -11.594 1.00 75.06 251 SER A O 1
ATOM 1943 N N . GLY A 1 252 ? 13.485 14.139 -9.626 1.00 67.69 252 GLY A N 1
ATOM 1944 C CA . GLY A 1 252 ? 12.212 14.617 -10.175 1.00 67.69 252 GLY A CA 1
ATOM 1945 C C . GLY A 1 252 ? 11.333 13.539 -10.832 1.00 67.69 252 GLY A C 1
ATOM 1946 O O . GLY A 1 252 ? 10.258 13.859 -11.338 1.00 67.69 252 GLY A O 1
ATOM 1947 N N . LYS A 1 253 ? 11.745 12.263 -10.832 1.00 71.94 253 LYS A N 1
ATOM 1948 C CA . LYS A 1 253 ? 10.954 11.156 -11.390 1.00 71.94 253 LYS A CA 1
ATOM 1949 C C . LYS A 1 253 ? 9.872 10.704 -10.405 1.00 71.94 253 LYS A C 1
ATOM 1951 O O . LYS A 1 253 ? 10.037 10.780 -9.191 1.00 71.94 253 LYS A O 1
ATOM 1956 N N . VAL A 1 254 ? 8.753 10.213 -10.929 1.00 71.50 254 VAL A N 1
ATOM 1957 C CA . VAL A 1 254 ? 7.720 9.529 -10.137 1.00 71.50 254 VAL A CA 1
ATOM 1958 C C . VAL A 1 254 ? 8.107 8.053 -10.027 1.00 71.50 254 VAL A C 1
ATOM 1960 O O . VAL A 1 254 ? 8.462 7.438 -11.036 1.00 71.50 254 VAL A O 1
ATOM 1963 N N . ASN A 1 255 ? 8.090 7.494 -8.814 1.00 77.25 255 ASN A N 1
ATOM 1964 C CA . ASN A 1 255 ? 8.301 6.061 -8.628 1.00 77.25 255 ASN A CA 1
ATOM 1965 C C . ASN A 1 255 ? 7.023 5.303 -9.015 1.00 77.25 255 ASN A C 1
ATOM 1967 O O . ASN A 1 255 ? 5.952 5.612 -8.501 1.00 77.25 255 ASN A O 1
ATOM 1971 N N . SER A 1 256 ? 7.133 4.326 -9.916 1.00 83.12 256 SER A N 1
ATOM 1972 C CA . SER A 1 256 ? 5.973 3.553 -10.391 1.00 83.12 256 SER A CA 1
ATOM 1973 C C . SER A 1 256 ? 5.606 2.360 -9.502 1.00 83.12 256 SER A C 1
ATOM 1975 O O . SER A 1 256 ? 4.543 1.775 -9.688 1.00 83.12 256 SER A O 1
ATOM 1977 N N . TYR A 1 257 ? 6.475 1.998 -8.559 1.00 88.50 257 TYR A N 1
ATOM 1978 C CA . TYR A 1 257 ? 6.390 0.797 -7.725 1.00 88.50 257 TYR A CA 1
ATOM 1979 C C . TYR A 1 257 ? 6.119 1.111 -6.247 1.00 88.50 257 TYR A C 1
ATOM 1981 O O . TYR A 1 257 ? 6.089 0.202 -5.423 1.00 88.50 257 TYR A O 1
ATOM 1989 N N . ILE A 1 258 ? 5.928 2.383 -5.890 1.00 89.44 258 ILE A N 1
ATOM 1990 C CA . ILE A 1 258 ? 5.550 2.807 -4.540 1.00 89.44 258 ILE A CA 1
ATOM 1991 C C . ILE A 1 258 ? 4.244 3.578 -4.647 1.00 89.44 258 ILE A C 1
ATOM 1993 O O . ILE A 1 258 ? 4.175 4.610 -5.314 1.00 89.44 258 ILE A O 1
ATOM 1997 N N . ARG A 1 259 ? 3.210 3.092 -3.961 1.00 87.44 259 ARG A N 1
ATOM 1998 C CA . ARG A 1 259 ? 1.915 3.759 -3.875 1.00 87.44 259 ARG A CA 1
ATOM 1999 C C . ARG A 1 259 ? 1.710 4.285 -2.462 1.00 87.44 259 ARG A C 1
ATOM 2001 O O . ARG A 1 259 ? 1.800 3.539 -1.489 1.00 87.44 259 ARG A O 1
ATOM 2008 N N . LEU A 1 260 ? 1.414 5.575 -2.373 1.00 87.56 260 LEU A N 1
ATOM 2009 C CA . LEU A 1 260 ? 1.041 6.245 -1.135 1.00 87.56 260 LEU A CA 1
ATOM 2010 C C . LEU A 1 260 ? -0.428 6.626 -1.231 1.00 87.56 260 LEU A C 1
ATOM 2012 O O . LEU A 1 260 ? -0.852 7.187 -2.240 1.00 87.56 260 LEU A O 1
ATOM 2016 N N . VAL A 1 261 ? -1.205 6.302 -0.204 1.00 85.56 261 VAL A N 1
ATOM 2017 C CA . VAL A 1 261 ? -2.638 6.599 -0.172 1.00 85.56 261 VAL A CA 1
ATOM 2018 C C . VAL A 1 261 ? -2.993 7.289 1.131 1.00 85.56 261 VAL A C 1
ATOM 2020 O O . VAL A 1 261 ? -2.580 6.861 2.204 1.00 85.56 261 VAL A O 1
ATOM 2023 N N . LYS A 1 262 ? -3.795 8.347 1.029 1.00 85.38 262 LYS A N 1
ATOM 2024 C CA . LYS A 1 262 ? -4.465 8.993 2.152 1.00 85.38 262 LYS A CA 1
ATOM 2025 C C . LYS A 1 262 ? -5.960 8.892 1.902 1.00 85.38 262 LYS A C 1
ATOM 2027 O O . LYS A 1 262 ? -6.443 9.347 0.869 1.00 85.38 262 LYS A O 1
ATOM 2032 N N . THR A 1 263 ? -6.681 8.320 2.851 1.00 83.25 263 THR A N 1
ATOM 2033 C CA . THR A 1 263 ? -8.139 8.229 2.809 1.00 83.25 263 THR A CA 1
ATOM 2034 C C . THR A 1 263 ? -8.718 8.654 4.145 1.00 83.25 263 THR A C 1
ATOM 2036 O O . THR A 1 263 ? -8.101 8.474 5.193 1.00 83.25 263 THR A O 1
ATOM 2039 N N . GLU A 1 264 ? -9.904 9.241 4.108 1.00 83.88 264 GLU A N 1
ATOM 2040 C CA . GLU A 1 264 ? -10.610 9.721 5.287 1.00 83.88 264 GLU A CA 1
ATOM 2041 C C . GLU A 1 264 ? -11.994 9.091 5.300 1.00 83.88 264 GLU A C 1
ATOM 2043 O O . GLU A 1 264 ? -12.696 9.071 4.288 1.00 83.88 264 GLU A O 1
ATOM 2048 N N . PHE A 1 265 ? -12.381 8.552 6.448 1.00 82.50 265 PHE A N 1
ATOM 2049 C CA . PHE A 1 265 ? -13.690 7.952 6.633 1.00 82.50 265 PHE A CA 1
ATOM 2050 C C . PHE A 1 265 ? -14.428 8.704 7.728 1.00 82.50 265 PHE A C 1
ATOM 2052 O O . PHE A 1 265 ? -13.900 8.907 8.825 1.00 82.50 265 PHE A O 1
ATOM 2059 N N . ALA A 1 266 ? -15.673 9.078 7.439 1.00 80.25 266 ALA A N 1
ATOM 2060 C CA . ALA A 1 266 ? -16.590 9.529 8.468 1.00 80.25 266 ALA A CA 1
ATOM 2061 C C . ALA A 1 266 ? -16.902 8.347 9.389 1.00 80.25 266 ALA A C 1
ATOM 2063 O O . ALA A 1 266 ? -17.366 7.291 8.954 1.00 80.25 266 ALA A O 1
ATOM 2064 N N . VAL A 1 267 ? -16.646 8.540 10.670 1.00 74.69 267 VAL A N 1
ATOM 2065 C CA . VAL A 1 267 ? -16.840 7.545 11.709 1.00 74.69 267 VAL A CA 1
ATOM 2066 C C . VAL A 1 267 ? -17.874 8.081 12.676 1.00 74.69 267 VAL A C 1
ATOM 2068 O O . VAL A 1 267 ? -17.662 9.035 13.421 1.00 74.69 267 VAL A O 1
ATOM 2071 N N . SER A 1 268 ? -19.051 7.469 12.634 1.00 63.47 268 SER A N 1
ATOM 2072 C CA . SER A 1 268 ? -20.049 7.678 13.669 1.00 63.47 268 SER A CA 1
ATOM 2073 C C . SER A 1 268 ? -19.624 6.831 14.856 1.00 63.47 268 SER A C 1
ATOM 2075 O O . SER A 1 268 ? -19.928 5.643 14.907 1.00 63.47 268 SER A O 1
ATOM 2077 N N . ASN A 1 269 ? -18.913 7.427 15.814 1.00 58.19 269 ASN A N 1
ATOM 2078 C CA . ASN A 1 269 ? -18.987 6.921 17.178 1.00 58.19 269 ASN A CA 1
ATOM 2079 C C . ASN A 1 269 ? -20.470 6.987 17.534 1.00 58.19 269 ASN A C 1
ATOM 2081 O O . ASN A 1 269 ? -20.986 8.079 17.769 1.00 58.19 269 ASN A O 1
ATOM 2085 N N . LEU A 1 270 ? -21.177 5.860 17.427 1.00 48.47 270 LEU A N 1
ATOM 2086 C CA . LEU A 1 270 ? -22.596 5.783 17.732 1.00 48.47 270 LEU A CA 1
ATOM 2087 C C . LEU A 1 270 ? -22.749 6.207 19.193 1.00 48.47 270 LEU A C 1
ATOM 2089 O O . LEU A 1 270 ? -22.583 5.414 20.120 1.00 48.47 270 LEU A O 1
ATOM 2093 N N . GLN A 1 271 ? -23.083 7.483 19.400 1.00 42.50 271 GLN A N 1
ATOM 2094 C CA . GLN A 1 271 ? -23.951 7.848 20.498 1.00 42.50 271 GLN A CA 1
ATOM 2095 C C . GLN A 1 271 ? -25.151 6.926 20.342 1.00 42.50 271 GLN A C 1
ATOM 2097 O O . GLN A 1 271 ? -25.869 7.017 19.346 1.00 42.50 271 GLN A O 1
ATOM 2102 N N . ARG A 1 272 ? -25.278 5.981 21.280 1.00 35.31 272 ARG A N 1
ATOM 2103 C CA . ARG A 1 272 ? -26.527 5.285 21.591 1.00 35.31 272 ARG A CA 1
ATOM 2104 C C . ARG A 1 272 ? -27.685 6.209 21.219 1.00 35.31 272 ARG A C 1
ATOM 2106 O O . ARG A 1 272 ? -27.839 7.245 21.863 1.00 35.31 272 ARG A O 1
ATOM 2113 N N . SER A 1 273 ? -28.457 5.859 20.191 1.00 29.77 273 SER A N 1
ATOM 2114 C CA . SER A 1 273 ? -29.833 6.326 20.198 1.00 29.77 273 SER A CA 1
ATOM 2115 C C . SER A 1 273 ? -30.480 5.644 21.396 1.00 29.77 273 SER A C 1
ATOM 2117 O O . SER A 1 273 ? -30.308 4.435 21.580 1.00 29.77 273 SER A O 1
ATOM 2119 N N . GLU A 1 274 ? -31.091 6.474 22.226 1.00 33.03 274 GLU A N 1
ATOM 2120 C CA . GLU A 1 274 ? -31.838 6.148 23.441 1.00 33.03 274 GLU A CA 1
ATOM 2121 C C . GLU A 1 274 ? -32.779 4.945 23.295 1.00 33.03 274 GLU A C 1
ATOM 2123 O O . GLU A 1 274 ? -33.327 4.733 22.186 1.00 33.03 274 GLU A O 1
#

Foldseek 3Di:
DPPVVVVVVVVVPPPPQPPVNVVVVVVVVCVVVVVVVVVVVVVVVVVVLVVLLVQLVVQVVLLVVLVVVQQVQFLDKDFDDPDDDDDVQVVQVVLLLLLCQDLLVLVQAVVVVVPDDDDDDDPPPDDPDGPGPPDDPDKHQKMKGKHKDKDWAFDPDPDPPRPDIDIDMDIDIAIEGCDPPDCVVVRYDYRDGDPQKRKGWIWDADPVRFKIKIKIKIFGADDFDADPVRQTRHDPGSVRVSVRSVVCVVVVHDHSGIHIYIDMDGRPSDPPPD

Radius of gyration: 31.42 Å; chains: 1; bounding box: 70×64×115 Å

pLDDT: mean 72.37, std 18.03, range [26.02, 93.69]

Sequence (274 aa):
MKLRTRISRLLRDQSGMTLLETLASLFIFLIILIPLTSVYVSGVQVFNQTREQTDLRNVADFAIGEVMRTVQGATYFELEKDGGSLDSENEEMDTLRQIMQSKKAGELLLAEQGGAGAGSNGAIDAEEGTREIGVSPQFSTGLVVFTSSTVYVPSDQDSSDAESGSTQSFVKRNVYRFTPSDPSDGLVKSFRFEPGYLVRGLFSTSADNKTLSLYLVVAPYGERVVDRDGQQMRFPNLEEVRAELERTEASGKVNSYIRLVKTEFAVSNLQRSE

Secondary structure (DSSP, 8-state):
--SHHHHHHHSS------HHHHHHHHHHHHHHHHHHHHHHHHHHHHHHHHHHHHHHHHHHHHHHHHHHHHHHT-SEEEE----S--THHHHHHHHHHHHHHSHHHHHHHHHHHTSS---S-------TT-------S-EESEEEEEEEEEEEEE----SS-TT-EEEEEEEEEEEEESS---TTSTTEEEPP--TTEEEEEEEEE-TTS-EEEEEEEEEEBSS--B-TTS-B--BSSHHHHHHHHHHHHHHTPPPSS-EEEEEEEE--------

Organism: NCBI:txid1300222

InterPro domains:
  IPR012902 Prokaryotic N-terminal methylation site [PF07963] (12-35)